Protein AF-0000000069708308 (afdb_homodimer)

Organism: NCBI:txid1187080

Secondary structure (DSSP, 8-state):
--BPPTTTTTPPPHHHHHHSPPEEEEEEEES---HHHHHHHHHHHHHTTEEEEEEETT---SS-HHHHHHHTTGGGTS-EEEES-HHHHHHHHHHTTEEEEEE--BTTPEEGGG----TT-EEEEEE-BTTTBS-HHHHHT-SEEEE----SS-S---HHHHHHHHHHHHHHHTT-PPPP-/--BPPTTTTTPPPHHHHHHSPPEEEEEEEES---HHHHHHHHHHHHHTTEEEEEEETT---SS-HHHHHHHTTGGGTS-EEEESSHHHHHHHHHHTTEEEEEE--BTTPEEGGG----TT-EEEEEE-BTTTBS-HHHHHT-SE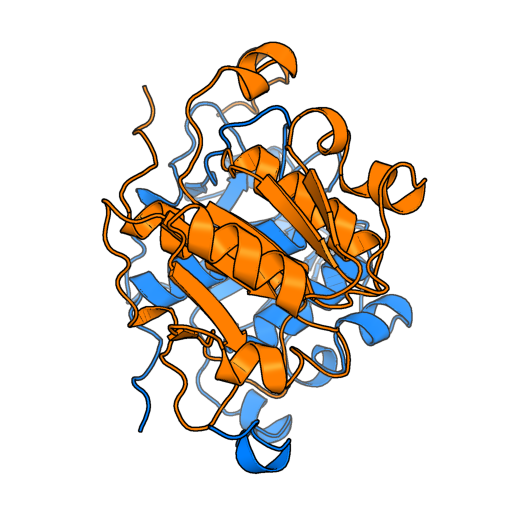EEE----SS-S---HHHHHHHHHHHHHHHTT-PPPP-

Structure (mmCIF, N/CA/C/O backbone):
data_AF-0000000069708308-model_v1
#
loop_
_entity.id
_entity.type
_entity.pdbx_description
1 polymer 'SpoU rRNA methylase family protein'
#
loop_
_atom_site.group_PDB
_atom_site.id
_atom_site.type_symbol
_atom_site.label_atom_id
_atom_site.label_alt_id
_atom_site.label_comp_id
_atom_site.label_asym_id
_atom_site.label_entity_id
_atom_site.label_seq_id
_atom_site.pdbx_PDB_ins_code
_atom_site.Cartn_x
_atom_site.Cartn_y
_atom_site.Cartn_z
_atom_site.occupancy
_atom_site.B_iso_or_equiv
_atom_site.auth_seq_id
_atom_site.auth_comp_id
_atom_site.auth_asym_id
_atom_site.auth_atom_id
_atom_site.pdbx_PDB_model_num
ATOM 1 N N . MET A 1 1 ? -22.844 14.891 -0.246 1 83.75 1 MET A N 1
ATOM 2 C CA . MET A 1 1 ? -21.859 13.812 -0.228 1 83.75 1 MET A CA 1
ATOM 3 C C . MET A 1 1 ? -22.156 12.82 0.888 1 83.75 1 MET A C 1
ATOM 5 O O . MET A 1 1 ? -22.344 13.211 2.043 1 83.75 1 MET A O 1
ATOM 9 N N . LYS A 1 2 ? -22.516 11.578 0.481 1 88.5 2 LYS A N 1
ATOM 10 C CA . LYS A 1 2 ? -22.906 10.562 1.453 1 88.5 2 LYS A CA 1
ATOM 11 C C . LYS A 1 2 ? -22.016 9.336 1.356 1 88.5 2 LYS A C 1
ATOM 13 O O . LYS A 1 2 ? -21.656 8.906 0.258 1 88.5 2 LYS A O 1
ATOM 18 N N . LYS A 1 3 ? -21.672 8.805 2.572 1 92.25 3 LYS A N 1
ATOM 19 C CA . LYS A 1 3 ? -20.953 7.539 2.586 1 92.25 3 LYS A CA 1
ATOM 20 C C . LYS A 1 3 ? -21.812 6.406 2.035 1 92.25 3 LYS A C 1
ATOM 22 O O . LYS A 1 3 ? -23.016 6.316 2.352 1 92.25 3 LYS A O 1
ATOM 27 N N . LEU A 1 4 ? -21.156 5.578 1.292 1 90.06 4 LEU A N 1
ATOM 28 C CA . LEU A 1 4 ? -21.906 4.465 0.721 1 90.06 4 LEU A CA 1
ATOM 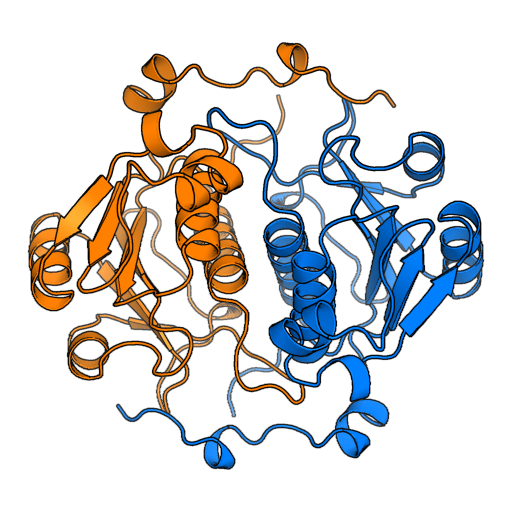29 C C . LEU A 1 4 ? -22.094 3.35 1.744 1 90.06 4 LEU A C 1
ATOM 31 O O . LEU A 1 4 ? -21.156 3.027 2.488 1 90.06 4 LEU A O 1
ATOM 35 N N . SER A 1 5 ? -23.344 2.875 1.785 1 86.12 5 SER A N 1
ATOM 36 C CA . SER A 1 5 ? -23.609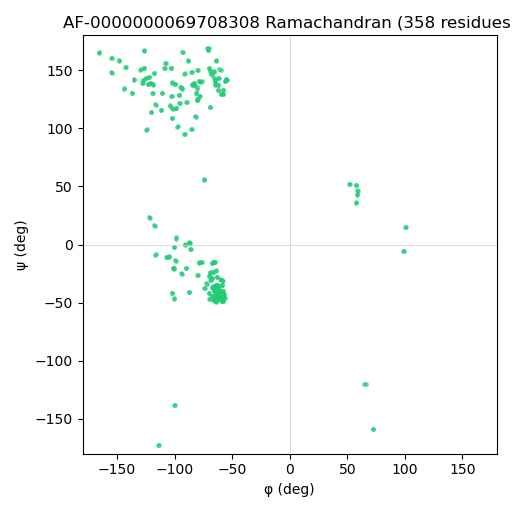 1.694 2.602 1 86.12 5 SER A CA 1
ATOM 37 C C . SER A 1 5 ? -22.984 0.445 1.986 1 86.12 5 SER A C 1
ATOM 39 O O . SER A 1 5 ? -22.562 0.462 0.829 1 86.12 5 SER A O 1
ATOM 41 N N . MET A 1 6 ? -22.969 -0.642 2.779 1 85.5 6 MET A N 1
ATOM 42 C CA . MET A 1 6 ? -22.438 -1.907 2.279 1 85.5 6 MET A CA 1
ATOM 43 C C . MET A 1 6 ? -23.203 -2.363 1.037 1 85.5 6 MET A C 1
ATOM 45 O O . MET A 1 6 ? -22.609 -2.891 0.098 1 85.5 6 MET A O 1
ATOM 49 N N . GLU A 1 7 ? -24.422 -2.066 1.084 1 85.88 7 GLU A N 1
ATOM 50 C CA . GLU A 1 7 ? -25.266 -2.434 -0.05 1 85.88 7 GLU A CA 1
ATOM 51 C C . GLU A 1 7 ? -24.984 -1.558 -1.265 1 85.88 7 GLU A C 1
ATOM 53 O O . GLU A 1 7 ? -24.938 -2.049 -2.395 1 85.88 7 GLU A O 1
ATOM 58 N N . GLU A 1 8 ? -24.656 -0.365 -1.048 1 89.62 8 GLU A N 1
ATOM 59 C CA . GLU A 1 8 ? -24.453 0.607 -2.117 1 89.62 8 GLU A CA 1
ATOM 60 C C . GLU A 1 8 ? -23.094 0.425 -2.775 1 89.62 8 GLU A C 1
ATOM 62 O O . GLU A 1 8 ? -22.859 0.922 -3.879 1 89.62 8 GLU A O 1
ATOM 67 N N . LEU A 1 9 ? -22.234 -0.311 -2.102 1 89.56 9 LEU A N 1
ATOM 68 C CA . LEU A 1 9 ? -20.906 -0.54 -2.652 1 89.56 9 LEU A CA 1
ATOM 69 C C . LEU A 1 9 ? -20.953 -1.576 -3.77 1 89.56 9 LEU A C 1
ATOM 71 O O . LEU A 1 9 ? -20 -1.688 -4.559 1 89.56 9 LEU A O 1
ATOM 75 N N . ASN A 1 10 ? -22 -2.375 -3.959 1 89.88 10 ASN A N 1
ATOM 76 C CA . ASN A 1 10 ? -22.203 -3.348 -5.031 1 89.88 10 ASN A CA 1
ATOM 77 C C . ASN A 1 10 ? -21.016 -4.301 -5.148 1 89.88 10 ASN A C 1
ATOM 79 O O . ASN A 1 10 ? -20.469 -4.496 -6.242 1 89.88 10 ASN A O 1
ATOM 83 N N . ARG A 1 11 ? -20.672 -4.891 -4 1 95 11 ARG A N 1
ATOM 84 C CA . ARG A 1 11 ? -19.562 -5.824 -3.984 1 95 11 ARG A CA 1
ATOM 85 C C . ARG A 1 11 ? -19.984 -7.199 -4.496 1 95 11 ARG A C 1
ATOM 87 O O . ARG A 1 11 ? -21.141 -7.582 -4.363 1 95 11 ARG A O 1
ATOM 94 N N . LEU A 1 12 ? -19.016 -7.824 -5.07 1 97.12 12 LEU A N 1
ATOM 95 C CA . LEU A 1 12 ? -19.266 -9.18 -5.547 1 97.12 12 LEU A CA 1
ATOM 96 C C . LEU A 1 12 ? -19.469 -10.141 -4.379 1 97.12 12 LEU A C 1
ATOM 98 O O . LEU A 1 12 ? -18.875 -9.969 -3.314 1 97.12 12 LEU A O 1
ATOM 102 N N . SER A 1 13 ? -20.328 -11.125 -4.621 1 97.69 13 SER A N 1
ATOM 103 C CA . SER A 1 13 ? -20.281 -12.289 -3.74 1 97.69 13 SER A CA 1
ATOM 104 C C . SER A 1 13 ? -19.031 -13.125 -3.982 1 97.69 13 SER A C 1
ATOM 106 O O . SER A 1 13 ? -18.328 -12.93 -4.98 1 97.69 13 SER A O 1
ATOM 108 N N . VAL A 1 14 ? -18.766 -14.047 -3.061 1 98.25 14 VAL A N 1
ATOM 109 C CA . VAL A 1 14 ? -17.641 -14.945 -3.217 1 98.25 14 VAL A CA 1
ATOM 110 C C . VAL A 1 14 ? -17.781 -15.742 -4.512 1 98.25 14 VAL A C 1
ATOM 112 O O . VAL A 1 14 ? -16.812 -15.898 -5.262 1 98.25 14 VAL A O 1
ATOM 115 N N . GLU A 1 15 ? -18.953 -16.188 -4.805 1 98.25 15 GLU A N 1
ATOM 116 C CA . GLU A 1 15 ? -19.219 -16.953 -6.012 1 98.25 15 GLU A CA 1
ATOM 117 C C . GLU A 1 15 ? -19 -16.125 -7.266 1 98.25 15 GLU A C 1
ATOM 119 O O . GLU A 1 15 ? -18.391 -16.578 -8.234 1 98.25 15 GLU A O 1
ATOM 124 N N . GLU A 1 16 ? -19.516 -14.93 -7.234 1 98.25 16 GLU A N 1
ATOM 125 C CA . GLU A 1 16 ? -19.312 -14.031 -8.359 1 98.25 16 GLU A CA 1
ATOM 126 C C . GLU A 1 16 ? -17.844 -13.719 -8.578 1 98.25 16 GLU A C 1
ATOM 128 O O . GLU A 1 16 ? -17.359 -13.664 -9.711 1 98.25 16 GLU A O 1
ATOM 133 N N . PHE A 1 17 ? -17.125 -13.547 -7.477 1 98.56 17 PHE A N 1
ATOM 134 C CA . PHE A 1 17 ? -15.688 -13.297 -7.551 1 98.56 17 PHE A CA 1
ATOM 135 C C . PHE A 1 17 ? -14.984 -14.414 -8.305 1 98.56 17 PHE A C 1
ATOM 137 O O . PHE A 1 17 ? -14.164 -14.156 -9.188 1 98.56 17 PHE A O 1
ATOM 144 N N . LYS A 1 18 ? -15.328 -15.602 -7.977 1 98.19 18 LYS A N 1
ATOM 145 C CA . LYS A 1 18 ? -14.664 -16.766 -8.539 1 98.19 18 LYS A CA 1
ATOM 146 C C . LYS A 1 18 ? -14.93 -16.891 -10.039 1 98.19 18 LYS A C 1
ATOM 148 O O . LYS A 1 18 ? -14.094 -17.406 -10.781 1 98.19 18 LYS A O 1
ATOM 153 N N . LYS A 1 19 ? -16.031 -16.297 -10.508 1 98 19 LYS A N 1
ATOM 154 C CA . LYS A 1 19 ? -16.422 -16.438 -11.906 1 98 19 LYS A CA 1
ATOM 155 C C . LYS A 1 19 ? -16 -15.219 -12.719 1 98 19 LYS A C 1
ATOM 157 O O . LYS A 1 19 ? -16.016 -15.25 -13.953 1 98 19 LYS A O 1
ATOM 162 N N . THR A 1 20 ? -15.641 -14.195 -12.008 1 97.62 20 THR A N 1
ATOM 163 C CA . THR A 1 20 ? -15.25 -12.945 -12.656 1 97.62 20 THR A CA 1
ATOM 164 C C . THR A 1 20 ? -13.844 -13.055 -13.234 1 97.62 20 THR A C 1
ATOM 166 O O . THR A 1 20 ? -12.961 -13.664 -12.625 1 97.62 20 THR A O 1
ATOM 169 N N . ASP A 1 21 ? -13.695 -12.453 -14.445 1 97.56 21 ASP A N 1
ATOM 170 C CA . ASP A 1 21 ? -12.352 -12.391 -15.016 1 97.56 21 ASP A CA 1
ATOM 171 C C . ASP A 1 21 ? -11.367 -11.734 -14.047 1 97.56 21 ASP A C 1
ATOM 173 O O . ASP A 1 21 ? -11.703 -10.734 -13.406 1 97.56 21 ASP A O 1
ATOM 177 N N . LYS A 1 22 ? -10.203 -12.266 -14.031 1 98.38 22 LYS A N 1
ATOM 178 C CA . LYS A 1 22 ? -9.227 -11.82 -13.039 1 98.38 22 LYS A CA 1
ATOM 179 C C . LYS A 1 22 ? -8.188 -10.898 -13.672 1 98.38 22 LYS A C 1
ATOM 181 O O . LYS A 1 22 ? -7.957 -10.945 -14.883 1 98.38 22 LYS A O 1
ATOM 186 N N . THR A 1 23 ? -7.684 -10.016 -12.773 1 98.06 23 THR A N 1
ATOM 187 C CA . THR A 1 23 ? -6.445 -9.336 -13.125 1 98.06 23 THR A CA 1
ATOM 188 C C . THR A 1 23 ? -5.316 -10.336 -13.359 1 98.06 23 THR A C 1
ATOM 190 O O . THR A 1 23 ? -5.125 -11.258 -12.555 1 98.06 23 THR A O 1
ATOM 193 N N . PRO A 1 24 ? -4.617 -10.211 -14.492 1 98.25 24 PRO A N 1
ATOM 194 C CA . PRO A 1 24 ? -3.598 -11.203 -14.828 1 98.25 24 PRO A CA 1
ATOM 195 C C . PRO A 1 24 ? -2.332 -11.055 -13.984 1 98.25 24 PRO A C 1
ATOM 197 O O . PRO A 1 24 ? -1.234 -10.914 -14.531 1 98.25 24 PRO A O 1
ATOM 200 N N . LEU A 1 25 ? -2.482 -11.086 -12.703 1 98.88 25 LEU A N 1
ATOM 201 C CA . LEU A 1 25 ? -1.411 -11.023 -11.719 1 98.88 25 LEU A CA 1
ATOM 202 C C . LEU A 1 25 ? -1.521 -12.18 -10.727 1 98.88 25 LEU A C 1
ATOM 204 O O . LEU A 1 25 ? -2.625 -12.57 -10.344 1 98.88 25 LEU A O 1
ATOM 208 N N . ALA A 1 26 ? -0.425 -12.711 -10.344 1 98.94 26 ALA A N 1
ATOM 209 C CA . ALA A 1 26 ? -0.285 -13.617 -9.203 1 98.94 26 ALA A CA 1
ATOM 210 C C . ALA A 1 26 ? 0.638 -13.023 -8.141 1 98.94 26 ALA A C 1
ATOM 212 O O . ALA A 1 26 ? 1.591 -12.305 -8.469 1 98.94 26 ALA A O 1
ATOM 213 N N . ILE A 1 27 ? 0.331 -13.344 -6.914 1 98.94 27 ILE A N 1
ATOM 214 C CA . ILE A 1 27 ? 1.161 -12.891 -5.805 1 98.94 27 ILE A CA 1
ATOM 215 C C . ILE A 1 27 ? 1.895 -14.078 -5.188 1 98.94 27 ILE A C 1
ATOM 217 O O . ILE A 1 27 ? 1.29 -15.125 -4.93 1 98.94 27 ILE A O 1
ATOM 221 N N . VAL A 1 28 ? 3.199 -13.922 -5.023 1 98.94 28 VAL A N 1
ATOM 222 C CA . VAL A 1 28 ? 4.008 -14.961 -4.395 1 98.94 28 VAL A CA 1
ATOM 223 C C . VAL A 1 28 ? 4.609 -14.43 -3.094 1 98.94 28 VAL A C 1
ATOM 225 O O . VAL A 1 28 ? 5.34 -13.438 -3.098 1 98.94 28 VAL A O 1
ATOM 228 N N . LEU A 1 29 ? 4.281 -15.086 -2.021 1 98.94 29 LEU A N 1
ATOM 229 C CA . LEU A 1 29 ? 4.848 -14.734 -0.722 1 98.94 29 LEU A CA 1
ATOM 230 C C . LEU A 1 29 ? 5.961 -15.711 -0.336 1 98.94 29 LEU A C 1
ATOM 232 O O . LEU A 1 29 ? 5.695 -16.859 -0.007 1 98.94 29 LEU A O 1
ATOM 236 N N . ASP A 1 30 ? 7.199 -15.18 -0.391 1 98.81 30 ASP A N 1
ATOM 237 C CA . ASP A 1 30 ? 8.406 -15.953 -0.121 1 98.81 30 ASP A CA 1
ATOM 238 C C . ASP A 1 30 ? 8.789 -15.883 1.355 1 98.81 30 ASP A C 1
ATOM 240 O O . ASP A 1 30 ? 9.531 -14.984 1.766 1 98.81 30 ASP A O 1
ATOM 244 N N . ASN A 1 31 ? 8.344 -16.891 2.129 1 98.69 31 ASN A N 1
ATOM 245 C CA . ASN A 1 31 ? 8.719 -17.031 3.531 1 98.69 31 ASN A CA 1
ATOM 246 C C . ASN A 1 31 ? 8.312 -15.812 4.348 1 98.69 31 ASN A C 1
ATOM 248 O O . ASN A 1 31 ? 9.102 -15.297 5.137 1 98.69 31 ASN A O 1
ATOM 252 N N . VAL A 1 32 ? 7.07 -15.375 4.137 1 98.56 32 VAL A N 1
ATOM 253 C CA . VAL A 1 32 ? 6.543 -14.242 4.895 1 98.56 32 VAL A CA 1
ATOM 254 C C . VAL A 1 32 ? 6.09 -14.711 6.273 1 98.56 32 VAL A C 1
ATOM 256 O O . VAL A 1 32 ? 5.246 -15.609 6.387 1 98.56 32 VAL A O 1
ATOM 259 N N . ARG A 1 33 ? 6.59 -14.125 7.324 1 97.31 33 ARG A N 1
ATOM 260 C CA . ARG A 1 33 ? 6.367 -14.578 8.688 1 97.31 33 ARG A CA 1
ATOM 261 C C . ARG A 1 33 ? 5.102 -13.961 9.273 1 97.31 33 ARG A C 1
ATOM 263 O O . ARG A 1 33 ? 4.371 -14.617 10.016 1 97.31 33 ARG A O 1
ATOM 270 N N . SER A 1 34 ? 4.855 -12.703 9.016 1 97.12 34 SER A N 1
ATOM 271 C CA . SER A 1 34 ? 3.746 -11.984 9.625 1 97.12 34 SER A CA 1
ATOM 272 C C . SER A 1 34 ? 2.406 -12.477 9.094 1 97.12 34 SER A C 1
ATOM 274 O O . SER A 1 34 ? 2.104 -12.312 7.906 1 97.12 34 SER A O 1
ATOM 276 N N . LEU A 1 35 ? 1.614 -12.984 9.977 1 98.12 35 LEU A N 1
ATOM 277 C CA . LEU A 1 35 ? 0.278 -13.445 9.609 1 98.12 35 LEU A CA 1
ATOM 278 C C . LEU A 1 35 ? -0.611 -12.273 9.219 1 98.12 35 LEU A C 1
ATOM 280 O O . LEU A 1 35 ? -1.489 -12.414 8.359 1 98.12 35 LEU A O 1
ATOM 284 N N . ASN A 1 36 ? -0.34 -11.109 9.781 1 97.19 36 ASN A N 1
ATOM 285 C CA . ASN A 1 36 ? -1.046 -9.891 9.398 1 97.19 36 ASN A CA 1
ATOM 286 C C . ASN A 1 36 ? -0.768 -9.523 7.945 1 97.19 36 ASN A C 1
ATOM 288 O O . ASN A 1 36 ? -1.681 -9.133 7.215 1 97.19 36 ASN A O 1
ATOM 292 N N . ASN A 1 37 ? 0.467 -9.688 7.562 1 98.31 37 ASN A N 1
ATOM 293 C CA . ASN A 1 37 ? 0.829 -9.414 6.176 1 98.31 37 ASN A CA 1
ATOM 294 C C . ASN A 1 37 ? 0.154 -10.391 5.215 1 98.31 37 ASN A C 1
ATOM 296 O O . ASN A 1 37 ? -0.295 -9.992 4.137 1 98.31 37 ASN A O 1
ATOM 300 N N . VAL A 1 38 ? 0.06 -11.586 5.629 1 98.81 38 VAL A N 1
ATOM 301 C CA . VAL A 1 38 ? -0.59 -12.594 4.801 1 98.81 38 VAL A CA 1
ATOM 302 C C . VAL A 1 38 ? -2.068 -12.25 4.629 1 98.81 38 VAL A C 1
ATOM 304 O O . VAL A 1 38 ? -2.588 -12.25 3.51 1 98.81 38 VAL A O 1
ATOM 307 N N . GLY A 1 39 ? -2.729 -11.953 5.742 1 98.75 39 GLY A N 1
ATOM 308 C CA . GLY A 1 39 ? -4.125 -11.562 5.656 1 98.75 39 GLY A CA 1
ATOM 309 C C . GLY A 1 39 ? -4.348 -10.336 4.789 1 98.75 39 GLY A C 1
ATOM 310 O O . GLY A 1 39 ? -5.285 -10.297 3.988 1 98.75 39 GLY A O 1
ATOM 311 N N . SER A 1 40 ? -3.479 -9.344 4.941 1 98.56 40 SER A N 1
ATOM 312 C CA . SER A 1 40 ? -3.564 -8.133 4.133 1 98.56 40 SER A CA 1
ATOM 313 C C . SER A 1 40 ? -3.352 -8.438 2.652 1 98.56 40 SER A C 1
ATOM 315 O O . SER A 1 40 ? -3.967 -7.809 1.789 1 98.56 40 SER A O 1
ATOM 317 N N . ALA A 1 41 ? -2.484 -9.391 2.367 1 98.81 41 ALA A N 1
ATOM 318 C CA . ALA A 1 41 ? -2.262 -9.812 0.985 1 98.81 41 ALA A CA 1
ATOM 319 C C . ALA A 1 41 ? -3.547 -10.352 0.364 1 98.81 41 ALA A C 1
ATOM 321 O O . ALA A 1 41 ? -3.885 -10.016 -0.772 1 98.81 41 ALA A O 1
ATOM 322 N N . PHE A 1 42 ? -4.246 -11.117 1.144 1 98.94 42 PHE A N 1
ATOM 323 C CA . PHE A 1 42 ? -5.52 -11.648 0.669 1 98.94 42 PHE A CA 1
ATOM 324 C C . PHE A 1 42 ? -6.512 -10.516 0.413 1 98.94 42 PHE A C 1
ATOM 326 O O . PHE A 1 42 ? -7.164 -10.484 -0.631 1 98.94 42 PHE A O 1
ATOM 333 N N . ARG A 1 43 ? -6.559 -9.641 1.359 1 98.81 43 ARG A N 1
ATOM 334 C CA . ARG A 1 43 ? -7.523 -8.547 1.269 1 98.81 43 ARG A CA 1
ATOM 335 C C . ARG A 1 43 ? -7.23 -7.656 0.064 1 98.81 43 ARG A C 1
ATOM 337 O O . ARG A 1 43 ? -8.141 -7.289 -0.68 1 98.81 43 ARG A O 1
ATOM 344 N N . THR A 1 44 ? -6.004 -7.312 -0.135 1 98.88 44 THR A N 1
ATOM 345 C CA . THR A 1 44 ? -5.602 -6.5 -1.278 1 98.88 44 THR A CA 1
ATOM 346 C C . THR A 1 44 ? -5.828 -7.258 -2.584 1 98.88 44 THR A C 1
ATOM 348 O O . THR A 1 44 ? -6.281 -6.676 -3.572 1 98.88 44 THR A O 1
ATOM 351 N N . SER A 1 45 ? -5.543 -8.523 -2.607 1 98.94 45 SER A N 1
ATOM 352 C CA . SER A 1 45 ? -5.746 -9.352 -3.795 1 98.94 45 SER A CA 1
ATOM 353 C C . SER A 1 45 ? -7.227 -9.445 -4.152 1 98.94 45 SER A C 1
ATOM 355 O O . SER A 1 45 ? -7.586 -9.422 -5.332 1 98.94 45 SER A O 1
ATOM 357 N N . ASP A 1 46 ? -8.055 -9.562 -3.143 1 98.88 46 ASP A N 1
ATOM 358 C CA . ASP A 1 46 ? -9.5 -9.539 -3.365 1 98.88 46 ASP A CA 1
ATOM 359 C C . ASP A 1 46 ? -9.93 -8.219 -4 1 98.88 46 ASP A C 1
ATOM 361 O O . ASP A 1 46 ? -10.625 -8.211 -5.016 1 98.88 46 ASP A O 1
ATOM 365 N N . ALA A 1 47 ? -9.414 -7.164 -3.479 1 98.62 47 ALA A N 1
ATOM 366 C CA . ALA A 1 47 ? -9.828 -5.828 -3.902 1 98.62 47 ALA A CA 1
ATOM 367 C C . ALA A 1 47 ? -9.547 -5.613 -5.387 1 98.62 47 ALA A C 1
ATOM 369 O O . ALA A 1 47 ? -10.281 -4.895 -6.066 1 98.62 47 ALA A O 1
ATOM 370 N N . PHE A 1 48 ? -8.508 -6.273 -5.902 1 98.69 48 PHE A N 1
ATOM 371 C CA . PHE A 1 48 ? -8.086 -5.969 -7.266 1 98.69 48 PHE A CA 1
ATOM 372 C C . PHE A 1 48 ? -8.234 -7.191 -8.164 1 98.69 48 PHE A C 1
ATOM 374 O O . PHE A 1 48 ? -7.582 -7.281 -9.211 1 98.69 48 PHE A O 1
ATOM 381 N N . LEU A 1 49 ? -8.977 -8.18 -7.719 1 98.5 49 LEU A N 1
ATOM 382 C CA . LEU A 1 49 ? -9.32 -9.359 -8.508 1 98.5 49 LEU A CA 1
ATOM 383 C C . LEU A 1 49 ? -8.062 -10.094 -8.969 1 98.5 49 LEU A C 1
ATOM 385 O O . LEU A 1 49 ? -7.98 -10.523 -10.125 1 98.5 49 LEU A O 1
ATOM 389 N N . ILE A 1 50 ? -7.129 -10.211 -8.055 1 98.81 50 ILE A N 1
ATOM 390 C CA . ILE A 1 50 ? -5.887 -10.914 -8.359 1 98.81 50 ILE A CA 1
ATOM 391 C C . ILE A 1 50 ? -6.184 -12.391 -8.625 1 98.81 50 ILE A C 1
ATOM 393 O O . ILE A 1 50 ? -7.035 -12.984 -7.961 1 98.81 50 ILE A O 1
ATOM 397 N N . GLU A 1 51 ? -5.469 -12.945 -9.562 1 98.75 51 GLU A N 1
ATOM 398 C CA . GLU A 1 51 ? -5.766 -14.289 -10.047 1 98.75 51 GLU A CA 1
ATOM 399 C C . GLU A 1 51 ? -5.531 -15.336 -8.969 1 98.75 51 GLU A C 1
ATOM 401 O O . GLU A 1 51 ? -6.371 -16.219 -8.758 1 98.75 51 GLU A O 1
ATOM 406 N N . LYS A 1 52 ? -4.383 -15.242 -8.281 1 98.81 52 LYS A N 1
ATOM 407 C CA . LYS A 1 52 ? -4.121 -16.188 -7.199 1 98.81 52 LYS A CA 1
ATOM 408 C C . LYS A 1 52 ? -2.961 -15.727 -6.328 1 98.81 52 LYS A C 1
ATOM 410 O O . LYS A 1 52 ? -2.191 -14.852 -6.723 1 98.81 52 LYS A O 1
ATOM 415 N N . ILE A 1 53 ? -2.865 -16.359 -5.18 1 98.94 53 ILE A N 1
ATOM 416 C CA . ILE A 1 53 ? -1.75 -16.172 -4.258 1 98.94 53 ILE A CA 1
ATOM 417 C C . ILE A 1 53 ? -1.029 -17.5 -4.051 1 98.94 53 ILE A C 1
ATOM 419 O O . ILE A 1 53 ? -1.668 -18.531 -3.832 1 98.94 53 ILE A O 1
ATOM 423 N N . CYS A 1 54 ? 0.279 -17.453 -4.195 1 98.94 54 CYS A N 1
ATOM 424 C CA . CYS A 1 54 ? 1.12 -18.578 -3.812 1 98.94 54 CYS A CA 1
ATOM 425 C C . CYS A 1 54 ? 1.788 -18.328 -2.465 1 98.94 54 CYS A C 1
ATOM 427 O O . CYS A 1 54 ? 2.572 -17.391 -2.322 1 98.94 54 CYS A O 1
ATOM 429 N N . LEU A 1 55 ? 1.442 -19.172 -1.52 1 98.94 55 LEU A N 1
ATOM 430 C CA . LEU A 1 55 ? 2.055 -19.141 -0.196 1 98.94 55 LEU A CA 1
ATOM 431 C C . LEU A 1 55 ? 3.199 -20.156 -0.11 1 98.94 55 LEU A C 1
ATOM 433 O O . LEU A 1 55 ? 2.988 -21.359 -0.258 1 98.94 55 LEU A O 1
ATOM 437 N N . CYS A 1 56 ? 4.453 -19.641 0.224 1 98.88 56 CYS A N 1
ATOM 438 C CA . CYS A 1 56 ? 5.602 -20.516 0.046 1 98.88 56 CYS A CA 1
ATOM 439 C C . CYS A 1 56 ? 6.395 -20.656 1.341 1 98.88 56 CYS A C 1
ATOM 441 O O . CYS A 1 56 ? 6.574 -19.672 2.064 1 98.88 56 CYS A O 1
ATOM 443 N N . GLY A 1 57 ? 6.926 -21.812 1.604 1 98.56 57 GLY A N 1
ATOM 444 C CA . GLY A 1 57 ? 7.82 -22.047 2.727 1 98.56 57 GLY A CA 1
ATOM 445 C C . GLY A 1 57 ? 7.148 -21.859 4.074 1 98.56 57 GLY A C 1
ATOM 446 O O . GLY A 1 57 ? 6.105 -22.469 4.34 1 98.56 57 GLY A O 1
ATOM 447 N N . ILE A 1 58 ? 7.652 -20.938 4.867 1 98.5 58 ILE A N 1
ATOM 448 C CA . ILE A 1 58 ? 7.168 -20.797 6.234 1 98.5 58 ILE A CA 1
ATOM 449 C C . ILE A 1 58 ? 5.965 -19.859 6.258 1 98.5 58 ILE A C 1
ATOM 451 O O . ILE A 1 58 ? 5.438 -19.547 7.324 1 98.5 58 ILE A O 1
ATOM 455 N N . THR A 1 59 ? 5.555 -19.375 5.113 1 98.75 59 THR A N 1
ATOM 456 C CA . THR A 1 59 ? 4.41 -18.469 5.074 1 98.75 59 THR A CA 1
ATOM 457 C C . THR A 1 59 ? 3.174 -19.125 5.676 1 98.75 59 THR A C 1
ATOM 459 O O . THR A 1 59 ? 2.828 -20.25 5.316 1 98.75 59 THR A O 1
ATOM 462 N N . GLY A 1 60 ? 2.535 -18.406 6.594 1 98.44 60 GLY A N 1
ATOM 463 C CA . GLY A 1 60 ? 1.308 -18.938 7.168 1 98.44 60 GLY A CA 1
ATOM 464 C C . GLY A 1 60 ? 0.217 -19.156 6.141 1 98.44 60 GLY A C 1
ATOM 465 O O . GLY A 1 60 ? 0.131 -18.438 5.148 1 98.44 60 GLY A O 1
ATOM 466 N N . THR A 1 61 ? -0.648 -20.172 6.445 1 98.62 61 THR A N 1
ATOM 467 C CA . THR A 1 61 ? -1.717 -20.5 5.508 1 98.62 61 THR A CA 1
ATOM 468 C C . THR A 1 61 ? -3.072 -20.484 6.207 1 98.62 61 THR A C 1
ATOM 470 O O . THR A 1 61 ? -3.158 -20.719 7.414 1 98.62 61 THR A O 1
ATOM 473 N N . PRO A 1 62 ? -4.098 -20.188 5.383 1 98.19 62 PRO A N 1
ATOM 474 C CA . PRO A 1 62 ? -5.445 -20.422 5.91 1 98.19 62 PRO A CA 1
ATOM 475 C C . PRO A 1 62 ? -5.766 -21.906 6.09 1 98.19 62 PRO A C 1
ATOM 477 O O . PRO A 1 62 ? -5.223 -22.75 5.371 1 98.19 62 PRO A O 1
ATOM 480 N N . PRO A 1 63 ? -6.629 -22.156 7.129 1 97.69 63 PRO A N 1
ATOM 481 C CA . PRO A 1 63 ? -7.262 -21.266 8.102 1 97.69 63 PRO A CA 1
ATOM 482 C C . PRO A 1 63 ? -6.336 -20.922 9.266 1 97.69 63 PRO A C 1
ATOM 484 O O . PRO A 1 63 ? -5.586 -21.781 9.75 1 97.69 63 PRO A O 1
ATOM 487 N N . HIS A 1 64 ? -6.246 -19.797 9.516 1 97.81 64 HIS A N 1
ATOM 488 C CA . HIS A 1 64 ? -5.535 -19.25 10.672 1 97.81 64 HIS A CA 1
ATOM 489 C C . HIS A 1 64 ? -6.25 -18.016 11.227 1 97.81 64 HIS A C 1
ATOM 491 O O . HIS A 1 64 ? -6.621 -17.125 10.477 1 97.81 64 HIS A O 1
ATOM 497 N N . ARG A 1 65 ? -6.406 -17.953 12.469 1 97.44 65 ARG A N 1
ATOM 498 C CA . ARG A 1 65 ? -7.207 -16.922 13.125 1 97.44 65 ARG A CA 1
ATOM 499 C C . ARG A 1 65 ? -6.695 -15.523 12.781 1 97.44 65 ARG A C 1
ATOM 501 O O . ARG A 1 65 ? -7.477 -14.641 12.422 1 97.44 65 ARG A O 1
ATOM 508 N N . GLU A 1 66 ? -5.41 -15.328 12.898 1 97.12 66 GLU A N 1
ATOM 509 C CA . GLU A 1 66 ? -4.832 -14.008 12.648 1 97.12 66 GLU A CA 1
ATOM 510 C C . GLU A 1 66 ? -4.949 -13.625 11.18 1 97.12 66 GLU A C 1
ATOM 512 O O . GLU A 1 66 ? -5.152 -12.453 10.859 1 97.12 66 GLU A O 1
ATOM 517 N N . ILE A 1 67 ? -4.801 -14.594 10.266 1 98.44 67 ILE A N 1
ATOM 518 C CA . ILE A 1 67 ? -4.988 -14.336 8.836 1 98.44 67 ILE A CA 1
ATOM 519 C C . ILE A 1 67 ? -6.441 -13.961 8.57 1 98.44 67 ILE A C 1
ATOM 521 O O . ILE A 1 67 ? -6.715 -12.992 7.852 1 98.44 67 ILE A O 1
ATOM 525 N N . GLN A 1 68 ? -7.348 -14.633 9.172 1 97.69 68 GLN A N 1
ATOM 526 C CA . GLN A 1 68 ? -8.773 -14.383 8.992 1 97.69 68 GLN A CA 1
ATOM 527 C C . GLN A 1 68 ? -9.148 -12.984 9.469 1 97.69 68 GLN A C 1
ATOM 529 O O . GLN A 1 68 ? -9.93 -12.289 8.812 1 97.69 68 GLN A O 1
ATOM 534 N N . LYS A 1 69 ? -8.594 -12.609 10.57 1 95.94 69 LYS A N 1
ATOM 535 C CA . LYS A 1 69 ? -8.883 -11.305 11.156 1 95.94 69 LYS A CA 1
ATOM 536 C C . LYS A 1 69 ? -8.516 -10.18 10.195 1 95.94 69 LYS A C 1
ATOM 538 O O . LYS A 1 69 ? -9.258 -9.203 10.062 1 95.94 69 LYS A O 1
ATOM 543 N N . THR A 1 70 ? -7.461 -10.305 9.531 1 96.75 70 THR A N 1
ATOM 544 C CA . THR A 1 70 ? -6.965 -9.211 8.703 1 96.75 70 THR A CA 1
ATOM 545 C C . THR A 1 70 ? -7.457 -9.359 7.266 1 96.75 70 THR A C 1
ATOM 547 O O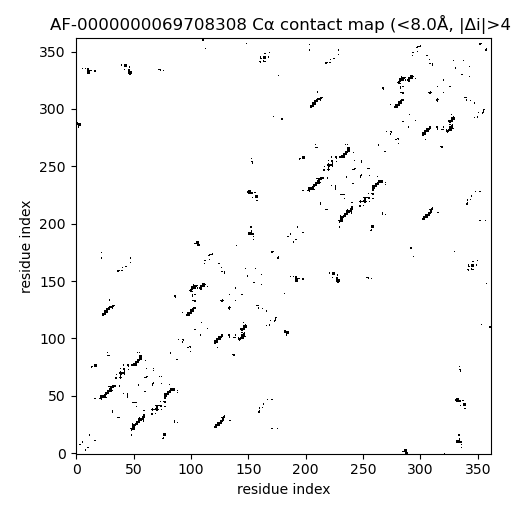 . THR A 1 70 ? -7.605 -8.367 6.551 1 96.75 70 THR A O 1
ATOM 550 N N . ALA A 1 71 ? -7.777 -10.547 6.836 1 98.38 71 ALA A N 1
ATOM 551 C CA . ALA A 1 71 ? -8.234 -10.797 5.473 1 98.38 71 ALA A CA 1
ATOM 552 C C . ALA A 1 71 ? -9.711 -10.453 5.316 1 98.38 71 ALA A C 1
ATOM 554 O O . ALA A 1 71 ? -10.188 -10.227 4.199 1 98.38 71 ALA A O 1
ATOM 555 N N . LEU A 1 72 ? -10.438 -10.523 6.445 1 97.25 72 LEU A N 1
ATOM 556 C CA . LEU A 1 72 ? -11.859 -10.195 6.5 1 97.25 72 LEU A CA 1
ATOM 557 C C . LEU A 1 72 ? -12.656 -11.055 5.527 1 97.25 72 LEU A C 1
ATOM 559 O O . LEU A 1 72 ? -13.508 -10.547 4.789 1 97.25 72 LEU A O 1
ATOM 563 N N . GLY A 1 73 ? -12.266 -12.312 5.355 1 97.69 73 GLY A N 1
ATOM 564 C CA . GLY A 1 73 ? -13.023 -13.242 4.539 1 97.69 73 GLY A CA 1
ATOM 565 C C . GLY A 1 73 ? -12.453 -13.406 3.141 1 97.69 73 GLY A C 1
ATOM 566 O O . GLY A 1 73 ? -12.898 -14.266 2.381 1 97.69 73 GLY A O 1
ATOM 567 N N . ALA A 1 74 ? -11.469 -12.656 2.805 1 98.69 74 ALA A N 1
ATOM 568 C CA . ALA A 1 74 ? -10.906 -12.688 1.457 1 98.69 74 ALA A CA 1
ATOM 569 C C . ALA A 1 74 ? -10.25 -14.039 1.168 1 98.69 74 ALA A C 1
ATOM 571 O O . ALA A 1 74 ? -9.977 -14.367 0.012 1 98.69 74 ALA A O 1
ATOM 572 N N . THR A 1 75 ? -10.008 -14.82 2.191 1 98.62 75 THR A N 1
ATOM 573 C CA . THR A 1 75 ? -9.461 -16.156 1.991 1 98.62 75 THR A CA 1
ATOM 574 C C . THR A 1 75 ? -10.477 -17.062 1.298 1 98.62 75 THR A C 1
ATOM 576 O O . THR A 1 75 ? -10.109 -18.094 0.735 1 98.62 75 THR A O 1
ATOM 579 N N . GLU A 1 76 ? -11.719 -16.656 1.283 1 98.31 76 GLU A N 1
ATOM 580 C CA . GLU A 1 76 ? -12.773 -17.453 0.659 1 98.31 76 GLU A CA 1
ATOM 581 C C . GLU A 1 76 ? -12.938 -17.094 -0.814 1 98.31 76 GLU A C 1
ATOM 583 O O . GLU A 1 76 ? -13.492 -17.875 -1.59 1 98.31 76 GLU A O 1
ATOM 588 N N . SER A 1 77 ? -12.477 -15.953 -1.178 1 98.62 77 SER A N 1
ATOM 589 C CA . SER A 1 77 ? -12.68 -15.492 -2.549 1 98.62 77 SER A CA 1
ATOM 590 C C . SER A 1 77 ? -11.43 -15.695 -3.391 1 98.62 77 SER A C 1
ATOM 592 O O . SER A 1 77 ? -11.484 -16.312 -4.461 1 98.62 77 SER A O 1
ATOM 594 N N . VAL A 1 78 ? -10.289 -15.336 -2.898 1 98.81 78 VAL A N 1
ATOM 595 C CA . VAL A 1 78 ? -9.047 -15.344 -3.666 1 98.81 78 VAL A CA 1
ATOM 596 C C . VAL A 1 78 ? -8.508 -16.766 -3.746 1 98.81 78 VAL A C 1
ATOM 598 O O . VAL A 1 78 ? -8.375 -17.453 -2.725 1 98.81 78 VAL A O 1
ATOM 601 N N . GLU A 1 79 ? -8.234 -17.203 -4.934 1 98.81 79 GLU A N 1
ATOM 602 C CA . GLU A 1 79 ? -7.566 -18.5 -5.105 1 98.81 79 GLU A CA 1
ATOM 603 C C . GLU A 1 79 ? -6.16 -18.469 -4.52 1 98.81 79 GLU A C 1
ATOM 605 O O . GLU A 1 79 ? -5.43 -17.484 -4.676 1 98.81 79 GLU A O 1
ATOM 610 N N . TRP A 1 80 ? -5.844 -19.594 -3.82 1 98.88 80 TRP A N 1
ATOM 611 C CA . TRP A 1 80 ? -4.48 -19.672 -3.311 1 98.88 80 TRP A CA 1
ATOM 612 C C . TRP A 1 80 ? -3.99 -21.109 -3.27 1 98.88 80 TRP A C 1
ATOM 614 O O . TRP A 1 80 ? -4.793 -22.047 -3.303 1 98.88 80 TRP A O 1
ATOM 624 N N . GLU A 1 81 ? -2.689 -21.203 -3.266 1 98.69 81 GLU A N 1
ATOM 625 C CA . GLU A 1 81 ? -2.027 -22.5 -3.145 1 98.69 81 GLU A CA 1
ATOM 626 C C . GLU A 1 81 ? -0.771 -22.406 -2.285 1 98.69 81 GLU A C 1
ATOM 628 O O . GLU A 1 81 ? -0.16 -21.328 -2.193 1 98.69 81 GLU A O 1
ATOM 633 N N . TYR A 1 82 ? -0.482 -23.531 -1.691 1 98.88 82 TYR A N 1
ATOM 634 C CA . TYR A 1 82 ? 0.744 -23.625 -0.905 1 98.88 82 TYR A CA 1
ATOM 635 C C . TYR A 1 82 ? 1.827 -24.375 -1.674 1 98.88 82 TYR A C 1
ATOM 637 O O . TYR A 1 82 ? 1.541 -25.344 -2.377 1 98.88 82 TYR A O 1
ATOM 645 N N . HIS A 1 83 ? 3.061 -23.844 -1.552 1 98.81 83 HIS A N 1
ATOM 646 C CA . HIS A 1 83 ? 4.25 -24.5 -2.09 1 98.81 83 HIS A CA 1
ATOM 647 C C . HIS A 1 83 ? 5.332 -24.641 -1.024 1 98.81 83 HIS A C 1
ATOM 649 O O . HIS A 1 83 ? 5.598 -23.703 -0.278 1 98.81 83 HIS A O 1
ATOM 655 N N . ASP A 1 84 ? 5.98 -25.797 -1.019 1 98.5 84 ASP A N 1
ATOM 656 C CA . ASP A 1 84 ? 7.059 -26.016 -0.058 1 98.5 84 ASP A CA 1
ATOM 657 C C . ASP A 1 84 ? 8.195 -25.016 -0.284 1 98.5 84 ASP A C 1
ATOM 659 O O . ASP A 1 84 ? 8.844 -24.578 0.67 1 98.5 84 ASP A O 1
ATOM 663 N N . THR A 1 85 ? 8.438 -24.75 -1.555 1 98.38 85 THR A N 1
ATOM 664 C CA . THR A 1 85 ? 9.508 -23.812 -1.893 1 98.38 85 THR A CA 1
ATOM 665 C C . THR A 1 85 ? 9.016 -22.75 -2.861 1 98.38 85 THR A C 1
ATOM 667 O O . THR A 1 85 ? 8.125 -23 -3.674 1 98.38 85 THR A O 1
ATOM 670 N N . THR A 1 86 ? 9.648 -21.609 -2.736 1 98.69 86 THR A N 1
ATOM 671 C CA . THR A 1 86 ? 9.312 -20.547 -3.668 1 98.69 86 THR A CA 1
ATOM 672 C C . THR A 1 86 ? 9.727 -20.906 -5.09 1 98.69 86 THR A C 1
ATOM 674 O O . THR A 1 86 ? 9.031 -20.578 -6.051 1 98.69 86 THR A O 1
ATOM 677 N N . ALA A 1 87 ? 10.828 -21.594 -5.238 1 98.25 87 ALA A N 1
ATOM 678 C CA . ALA A 1 87 ? 11.289 -22.047 -6.547 1 98.25 87 ALA A CA 1
ATOM 679 C C . ALA A 1 87 ? 10.227 -22.906 -7.238 1 98.25 87 ALA A C 1
ATOM 681 O O . ALA A 1 87 ? 9.992 -22.766 -8.438 1 98.25 87 ALA A O 1
ATOM 682 N N . GLY A 1 88 ? 9.641 -23.766 -6.477 1 98.31 88 GLY A N 1
ATOM 683 C CA . GLY A 1 88 ? 8.57 -24.594 -7.02 1 98.31 88 GLY A CA 1
ATOM 684 C C . GLY A 1 88 ? 7.387 -23.781 -7.516 1 98.31 88 GLY A C 1
ATOM 685 O O . GLY A 1 88 ? 6.824 -24.078 -8.57 1 98.31 88 GLY A O 1
ATOM 686 N N . ALA A 1 89 ? 6.977 -22.781 -6.793 1 98.75 89 ALA A N 1
ATOM 687 C CA . ALA A 1 89 ? 5.883 -21.906 -7.188 1 98.75 89 ALA A CA 1
ATOM 688 C C . ALA A 1 89 ? 6.219 -21.156 -8.477 1 98.75 89 ALA A C 1
ATOM 690 O O . ALA A 1 89 ? 5.391 -21.078 -9.391 1 98.75 89 ALA A O 1
ATOM 691 N N . ILE A 1 90 ? 7.391 -20.672 -8.539 1 98.62 90 ILE A N 1
ATOM 692 C CA . ILE A 1 90 ? 7.848 -19.891 -9.695 1 98.62 90 ILE A CA 1
ATOM 693 C C . ILE A 1 90 ? 7.852 -20.781 -10.938 1 98.62 90 ILE A C 1
ATOM 695 O O . ILE A 1 90 ? 7.41 -20.359 -12.008 1 98.62 90 ILE A O 1
ATOM 699 N N . ASP A 1 91 ? 8.32 -21.969 -10.766 1 98.38 91 ASP A N 1
ATOM 700 C CA . ASP A 1 91 ? 8.344 -22.906 -11.883 1 98.38 91 ASP A CA 1
ATOM 701 C C . ASP A 1 91 ? 6.934 -23.156 -12.414 1 98.38 91 ASP A C 1
ATOM 703 O O . ASP A 1 91 ? 6.715 -23.172 -13.625 1 98.38 91 ASP A O 1
ATOM 707 N N . GLN A 1 92 ? 6.059 -23.391 -11.562 1 98.69 92 GLN A N 1
ATOM 708 C CA . GLN A 1 92 ? 4.668 -23.594 -11.953 1 98.69 92 GLN A CA 1
ATOM 709 C C . GLN A 1 92 ? 4.109 -22.375 -12.664 1 98.69 92 GLN A C 1
ATOM 711 O O . GLN A 1 92 ? 3.469 -22.484 -13.711 1 98.69 92 GLN A O 1
ATOM 716 N N . LEU A 1 93 ? 4.336 -21.219 -12.117 1 98.81 93 LEU A N 1
ATOM 717 C CA . LEU A 1 93 ? 3.816 -19.969 -12.68 1 98.81 93 LEU A CA 1
ATOM 718 C C . LEU A 1 93 ? 4.418 -19.703 -14.055 1 98.81 93 LEU A C 1
ATOM 720 O O . LEU A 1 93 ? 3.723 -19.234 -14.961 1 98.81 93 LEU A O 1
ATOM 724 N N . ARG A 1 94 ? 5.652 -20.031 -14.188 1 98.5 94 ARG A N 1
ATOM 725 C CA . ARG A 1 94 ? 6.285 -19.906 -15.492 1 98.5 94 ARG A CA 1
ATOM 726 C C . ARG A 1 94 ? 5.586 -20.781 -16.531 1 98.5 94 ARG A C 1
ATOM 728 O O . ARG A 1 94 ? 5.336 -20.344 -17.656 1 98.5 94 ARG A O 1
ATOM 735 N N . ARG A 1 95 ? 5.324 -21.938 -16.094 1 98.44 95 ARG A N 1
ATOM 736 C CA . ARG A 1 95 ? 4.633 -22.859 -16.984 1 98.44 95 ARG A CA 1
ATOM 737 C C . ARG A 1 95 ? 3.244 -22.344 -17.344 1 98.44 95 ARG A C 1
ATOM 739 O O . ARG A 1 95 ? 2.732 -22.625 -18.438 1 98.44 95 ARG A O 1
ATOM 746 N N . GLU A 1 96 ? 2.686 -21.594 -16.484 1 98.44 96 GLU A N 1
ATOM 747 C CA . GLU A 1 96 ? 1.354 -21.031 -16.688 1 98.44 96 GLU A CA 1
ATOM 748 C C . GLU A 1 96 ? 1.422 -19.734 -17.469 1 98.44 96 GLU A C 1
ATOM 750 O O . GLU A 1 96 ? 0.396 -19.094 -17.703 1 98.44 96 GLU A O 1
ATOM 755 N N . GLY A 1 97 ? 2.641 -19.219 -17.812 1 98.44 97 GLY A N 1
ATOM 756 C CA . GLY A 1 97 ? 2.799 -18.094 -18.703 1 98.44 97 GLY A CA 1
ATOM 757 C C . GLY A 1 97 ? 3.043 -16.781 -17.984 1 98.44 97 GLY A C 1
ATOM 758 O O . GLY A 1 97 ? 3.002 -15.703 -18.594 1 98.44 97 GLY A O 1
ATOM 759 N N . PHE A 1 98 ? 3.377 -16.859 -16.719 1 98.88 98 PHE A N 1
ATOM 760 C CA . PHE A 1 98 ? 3.604 -15.633 -15.953 1 98.88 98 PHE A CA 1
ATOM 761 C C . PHE A 1 98 ? 5.035 -15.141 -16.141 1 98.88 98 PHE A C 1
ATOM 763 O O . PHE A 1 98 ? 5.973 -15.938 -16.141 1 98.88 98 PHE A O 1
ATOM 770 N N . VAL A 1 99 ? 5.191 -13.836 -16.312 1 98.88 99 VAL A N 1
ATOM 771 C CA . VAL A 1 99 ? 6.477 -13.156 -16.172 1 98.88 99 VAL A CA 1
ATOM 772 C C . VAL A 1 99 ? 6.777 -12.914 -14.695 1 98.88 99 VAL A C 1
ATOM 774 O O . VAL A 1 99 ? 5.973 -12.312 -13.977 1 98.88 99 VAL A O 1
ATOM 777 N N . ILE A 1 100 ? 7.926 -13.375 -14.242 1 98.88 100 ILE A N 1
ATOM 778 C CA . ILE A 1 100 ? 8.234 -13.336 -12.82 1 98.88 100 ILE A CA 1
ATOM 779 C C . ILE A 1 100 ? 8.922 -12.016 -12.477 1 98.88 100 ILE A C 1
ATOM 781 O O . ILE A 1 100 ? 9.977 -11.695 -13.031 1 98.88 100 ILE A O 1
ATOM 785 N N . CYS A 1 101 ? 8.336 -11.266 -11.547 1 98.88 101 CYS A N 1
ATOM 786 C CA . CYS A 1 101 ? 8.883 -10 -11.055 1 98.88 101 CYS A CA 1
ATOM 787 C C . CYS A 1 101 ? 9.133 -10.07 -9.547 1 98.88 101 CYS A C 1
ATOM 789 O O . CYS A 1 101 ? 8.188 -10.125 -8.758 1 98.88 101 CYS A O 1
ATOM 791 N N . SER A 1 102 ? 10.383 -10.008 -9.164 1 98.75 102 SER A N 1
ATOM 792 C CA . SER A 1 102 ? 10.734 -9.969 -7.75 1 98.75 102 SER A CA 1
ATOM 793 C C . SER A 1 102 ? 10.891 -8.531 -7.258 1 98.75 102 SER A C 1
ATOM 795 O O . SER A 1 102 ? 11.523 -7.711 -7.922 1 98.75 102 SER A O 1
ATOM 797 N N . PHE A 1 103 ? 10.32 -8.25 -6.109 1 98.56 103 PHE A N 1
ATOM 798 C CA . PHE A 1 103 ? 10.453 -6.926 -5.504 1 98.56 103 PHE A CA 1
ATOM 799 C C . PHE A 1 103 ? 11.562 -6.926 -4.453 1 98.56 103 PHE A C 1
ATOM 801 O O . PHE A 1 103 ? 11.359 -7.391 -3.33 1 98.56 103 PHE A O 1
ATOM 808 N N . GLU A 1 104 ? 12.672 -6.426 -4.809 1 97.12 104 GLU A N 1
ATOM 809 C CA . GLU A 1 104 ? 13.867 -6.406 -3.969 1 97.12 104 GLU A CA 1
ATOM 810 C C . GLU A 1 104 ? 14.797 -5.262 -4.359 1 97.12 104 GLU A C 1
ATOM 812 O O . GLU A 1 104 ? 14.789 -4.805 -5.504 1 97.12 104 GLU A O 1
ATOM 817 N N . GLN A 1 105 ? 15.469 -4.754 -3.34 1 95.25 105 GLN A N 1
ATOM 818 C CA . GLN A 1 105 ? 16.5 -3.748 -3.596 1 95.25 105 GLN A CA 1
ATOM 819 C C . GLN A 1 105 ? 17.828 -4.398 -3.953 1 95.25 105 GLN A C 1
ATOM 821 O O . GLN A 1 105 ? 18.578 -4.824 -3.068 1 95.25 105 GLN A O 1
ATOM 826 N N . VAL A 1 106 ? 18.141 -4.469 -5.277 1 94.12 106 VAL A N 1
ATOM 827 C CA . VAL A 1 106 ? 19.391 -5.039 -5.77 1 94.12 106 VAL A CA 1
ATOM 828 C C . VAL A 1 106 ? 20.094 -4.035 -6.688 1 94.12 106 VAL A C 1
ATOM 830 O O . VAL A 1 106 ? 19.5 -3.029 -7.082 1 94.12 106 VAL A O 1
ATOM 833 N N . ASP A 1 107 ? 21.375 -4.27 -7.023 1 92 107 ASP A N 1
ATOM 834 C CA . ASP A 1 107 ? 22.203 -3.318 -7.754 1 92 107 ASP A CA 1
ATOM 835 C C . ASP A 1 107 ? 21.656 -3.072 -9.156 1 92 107 ASP A C 1
ATOM 837 O O . ASP A 1 107 ? 21.875 -1.999 -9.727 1 92 107 ASP A O 1
ATOM 841 N N . GLN A 1 108 ? 20.891 -3.959 -9.711 1 91.69 108 GLN A N 1
ATOM 842 C CA . GLN A 1 108 ? 20.406 -3.812 -11.078 1 91.69 108 GLN A CA 1
ATOM 843 C C . GLN A 1 108 ? 18.891 -3.814 -11.133 1 91.69 108 GLN A C 1
ATOM 845 O O . GLN A 1 108 ? 18.297 -4.121 -12.172 1 91.69 108 GLN A O 1
ATOM 850 N N . SER A 1 109 ? 18.328 -3.486 -10.062 1 95.75 109 SER A N 1
ATOM 851 C CA . SER A 1 109 ? 16.875 -3.459 -10.062 1 95.75 109 SER A CA 1
ATOM 852 C C . SER A 1 109 ? 16.344 -2.307 -10.914 1 95.75 109 SER A C 1
ATOM 854 O O . SER A 1 109 ? 17.047 -1.316 -11.133 1 95.75 109 SER A O 1
ATOM 856 N N . VAL A 1 110 ? 15.125 -2.484 -11.469 1 97.25 110 VAL A N 1
ATOM 857 C CA . VAL A 1 110 ? 14.398 -1.434 -12.18 1 97.25 110 VAL A CA 1
ATOM 858 C C . VAL A 1 110 ? 13.414 -0.762 -11.227 1 97.25 110 VAL A C 1
ATOM 860 O O . VAL A 1 110 ? 12.672 -1.439 -10.508 1 97.25 110 VAL A O 1
ATOM 863 N N . PHE A 1 111 ? 13.484 0.584 -11.172 1 98.06 111 PHE A N 1
ATOM 864 C CA . PHE A 1 111 ? 12.516 1.297 -10.352 1 98.06 111 PHE A CA 1
ATOM 865 C C . PHE A 1 111 ? 11.094 1.065 -10.859 1 98.06 111 PHE A C 1
ATOM 867 O O . PHE A 1 111 ? 10.852 1.1 -12.07 1 98.06 111 PHE A O 1
ATOM 874 N N . LEU A 1 112 ? 10.195 0.841 -9.938 1 98.62 112 LEU A N 1
ATOM 875 C CA . LEU A 1 112 ? 8.812 0.498 -10.266 1 98.62 112 LEU A CA 1
ATOM 876 C C . LEU A 1 112 ? 8.172 1.585 -11.125 1 98.62 112 LEU A C 1
ATOM 878 O O . LEU A 1 112 ? 7.422 1.284 -12.055 1 98.62 112 LEU A O 1
ATOM 882 N N . ASN A 1 113 ? 8.461 2.881 -10.805 1 98.25 113 ASN A N 1
ATOM 883 C CA . ASN A 1 113 ? 7.859 3.977 -11.555 1 98.25 113 ASN A CA 1
ATOM 884 C C . ASN A 1 113 ? 8.352 4.004 -13 1 98.25 113 ASN A C 1
ATOM 886 O O . ASN A 1 113 ? 7.738 4.641 -13.859 1 98.25 113 ASN A O 1
ATOM 890 N N . GLU A 1 114 ? 9.422 3.289 -13.312 1 97.75 114 GLU A N 1
ATOM 891 C CA . GLU A 1 114 ? 10.016 3.289 -14.641 1 97.75 114 GLU A CA 1
ATOM 892 C C . GLU A 1 114 ? 9.695 1.999 -15.391 1 97.75 114 GLU A C 1
ATOM 894 O O . GLU A 1 114 ? 10 1.873 -16.578 1 97.75 114 GLU A O 1
ATOM 899 N N . PHE A 1 115 ? 9.156 1.069 -14.688 1 98.44 115 PHE A N 1
ATOM 900 C CA . PHE A 1 115 ? 8.797 -0.203 -15.297 1 98.44 115 PHE A CA 1
ATOM 901 C C . PHE A 1 115 ? 7.434 -0.105 -15.977 1 98.44 115 PHE A C 1
ATOM 903 O O . PHE A 1 115 ? 6.48 0.419 -15.398 1 98.44 115 PHE A O 1
ATOM 910 N N . HIS A 1 116 ? 7.332 -0.673 -17.172 1 98 116 HIS A N 1
ATOM 911 C CA . HIS A 1 116 ? 6.086 -0.648 -17.938 1 98 116 HIS A CA 1
ATOM 912 C C . HIS A 1 116 ? 5.641 -2.057 -18.312 1 98 116 HIS A C 1
ATOM 914 O O . HIS A 1 116 ? 6.105 -2.613 -19.312 1 98 116 HIS A O 1
ATOM 920 N N . PRO A 1 117 ? 4.707 -2.588 -17.516 1 98.31 117 PRO A N 1
ATOM 921 C CA . PRO A 1 117 ? 4.199 -3.916 -17.875 1 98.31 117 PRO A CA 1
ATOM 922 C C . PRO A 1 117 ? 3.436 -3.926 -19.188 1 98.31 117 PRO A C 1
ATOM 924 O O . PRO A 1 117 ? 2.797 -2.93 -19.547 1 98.31 117 PRO A O 1
ATOM 927 N N . GLU A 1 118 ? 3.521 -5.035 -19.844 1 97.38 118 GLU A N 1
ATOM 928 C CA . GLU A 1 118 ? 2.752 -5.223 -21.062 1 97.38 118 GLU A CA 1
ATOM 929 C C . GLU A 1 118 ? 1.327 -5.672 -20.766 1 97.38 118 GLU A C 1
ATOM 931 O O . GLU A 1 118 ? 1.113 -6.547 -19.922 1 97.38 118 GLU A O 1
ATOM 936 N N . GLN A 1 119 ? 0.339 -5.164 -21.469 1 93.56 119 GLN A N 1
ATOM 937 C CA . GLN A 1 119 ? -1.074 -5.395 -21.188 1 93.56 119 GLN A CA 1
ATOM 938 C C . GLN A 1 119 ? -1.467 -6.84 -21.484 1 93.56 119 GLN A C 1
ATOM 940 O O . GLN A 1 119 ? -2.387 -7.379 -20.859 1 93.56 119 GLN A O 1
ATOM 945 N N . GLU A 1 120 ? -0.744 -7.504 -22.328 1 93.12 120 GLU A N 1
ATOM 946 C CA . GLU A 1 120 ? -1.153 -8.836 -22.781 1 93.12 120 GLU A CA 1
ATOM 947 C C . GLU A 1 120 ? -0.412 -9.922 -22 1 93.12 120 GLU A C 1
ATOM 949 O O . GLU A 1 120 ? -0.614 -11.109 -22.25 1 93.12 120 GLU A O 1
ATOM 954 N N . LYS A 1 121 ? 0.354 -9.523 -21.031 1 97.75 121 LYS A N 1
ATOM 955 C CA . LYS A 1 121 ? 1.145 -10.492 -20.281 1 97.75 121 LYS A CA 1
ATOM 956 C C . LYS A 1 121 ? 0.58 -10.695 -18.875 1 97.75 121 LYS A C 1
ATOM 958 O O . LYS A 1 121 ? -0.179 -9.867 -18.375 1 97.75 121 LYS A O 1
ATOM 963 N N . LYS A 1 122 ? 0.911 -11.852 -18.359 1 98.69 122 LYS A N 1
ATOM 964 C CA . LYS A 1 122 ? 0.645 -12.156 -16.953 1 98.69 122 LYS A CA 1
ATOM 965 C C . LYS A 1 122 ? 1.899 -11.977 -16.109 1 98.69 122 LYS A C 1
ATOM 967 O O . LYS A 1 122 ? 3.004 -12.312 -16.547 1 98.69 122 LYS A O 1
ATOM 972 N N . TYR A 1 123 ? 1.742 -11.406 -14.953 1 98.94 123 TYR A N 1
ATOM 973 C CA . TYR A 1 123 ? 2.893 -11.164 -14.086 1 98.94 123 TYR A CA 1
ATOM 974 C C . TYR A 1 123 ? 2.703 -11.828 -12.727 1 98.94 123 TYR A C 1
ATOM 976 O O . TYR A 1 123 ? 1.601 -11.828 -12.18 1 98.94 123 TYR A O 1
ATOM 984 N N . ALA A 1 124 ? 3.742 -12.43 -12.227 1 98.94 124 ALA A N 1
ATOM 985 C CA . ALA A 1 124 ? 3.828 -12.875 -10.844 1 98.94 124 ALA A CA 1
ATOM 986 C C . ALA A 1 124 ? 4.707 -11.938 -10.016 1 98.94 124 ALA A C 1
ATOM 988 O O . ALA A 1 124 ? 5.879 -11.734 -10.344 1 98.94 124 ALA A O 1
ATOM 989 N N . LEU A 1 125 ? 4.156 -11.359 -9.031 1 98.94 125 LEU A N 1
ATOM 990 C CA . LEU A 1 125 ? 4.867 -10.43 -8.156 1 98.94 125 LEU A CA 1
ATOM 991 C C . LEU A 1 125 ? 5.312 -11.133 -6.871 1 98.94 125 LEU A C 1
ATOM 993 O O . LEU A 1 125 ? 4.48 -11.586 -6.086 1 98.94 125 LEU A O 1
ATOM 997 N N . VAL A 1 126 ? 6.629 -11.195 -6.66 1 98.94 126 VAL A N 1
ATOM 998 C CA . VAL A 1 126 ? 7.207 -11.938 -5.547 1 98.94 126 VAL A CA 1
ATOM 999 C C . VAL A 1 126 ? 7.633 -10.969 -4.441 1 98.94 126 VAL A C 1
ATOM 1001 O O . VAL A 1 126 ? 8.359 -10.008 -4.699 1 98.94 126 VAL A O 1
ATOM 1004 N N . PHE A 1 127 ? 7.172 -11.258 -3.242 1 98.81 127 PHE A N 1
ATOM 1005 C CA . PHE A 1 127 ? 7.539 -10.492 -2.053 1 98.81 127 PHE A CA 1
ATOM 1006 C C . PHE A 1 127 ? 8.18 -11.406 -1.007 1 98.81 127 PHE A C 1
ATOM 1008 O O . PHE A 1 127 ? 7.758 -12.547 -0.83 1 98.81 127 PHE A O 1
ATOM 1015 N N . GLY A 1 128 ? 9.141 -10.875 -0.307 1 97.5 128 GLY A N 1
ATOM 1016 C CA . GLY A 1 128 ? 9.977 -11.742 0.508 1 97.5 128 GLY A CA 1
ATOM 1017 C C . GLY A 1 128 ? 9.812 -11.5 1.997 1 97.5 128 GLY A C 1
ATOM 1018 O O . GLY A 1 128 ? 8.969 -10.703 2.414 1 97.5 128 GLY A O 1
ATOM 1019 N N . ASN A 1 129 ? 10.664 -12.156 2.734 1 95.81 129 ASN A N 1
ATOM 1020 C CA . ASN A 1 129 ? 10.711 -12.172 4.195 1 95.81 129 ASN A CA 1
ATOM 1021 C C . ASN A 1 129 ? 10.977 -10.781 4.762 1 95.81 129 ASN A C 1
ATOM 1023 O O . ASN A 1 129 ? 11.781 -10.023 4.207 1 95.81 129 ASN A O 1
ATOM 1027 N N . GLU A 1 130 ? 10.328 -10.477 5.902 1 93.5 130 GLU A N 1
ATOM 1028 C CA . GLU A 1 130 ? 10.414 -9.164 6.539 1 93.5 130 GLU A CA 1
ATOM 1029 C C . GLU A 1 130 ? 11.859 -8.812 6.879 1 93.5 130 GLU A C 1
ATOM 1031 O O . GLU A 1 130 ? 12.25 -7.645 6.793 1 93.5 130 GLU A O 1
ATOM 1036 N N . VAL A 1 131 ? 12.672 -9.82 7.184 1 91.81 131 VAL A N 1
ATOM 1037 C CA . VAL A 1 131 ? 14.023 -9.602 7.684 1 91.81 131 VAL A CA 1
ATOM 1038 C C . VAL A 1 131 ? 15.031 -9.836 6.566 1 91.81 131 VAL A C 1
ATOM 1040 O O . VAL A 1 131 ? 15.875 -8.977 6.285 1 91.81 131 VAL A O 1
ATOM 1043 N N . PHE A 1 132 ? 14.766 -10.922 5.77 1 92.38 132 PHE A N 1
ATOM 1044 C CA . PHE A 1 132 ? 15.82 -11.383 4.883 1 92.38 132 PHE A CA 1
ATOM 1045 C C . PHE A 1 132 ? 15.508 -11.023 3.434 1 92.38 132 PHE A C 1
ATOM 1047 O O . PHE A 1 132 ? 16.359 -11.164 2.555 1 92.38 132 PHE A O 1
ATOM 1054 N N . GLY A 1 133 ? 14.305 -10.586 3.207 1 95.5 133 GLY A N 1
ATOM 1055 C CA . GLY A 1 133 ? 13.906 -10.336 1.83 1 95.5 133 GLY A CA 1
ATOM 1056 C C . GLY A 1 133 ? 13.688 -11.609 1.032 1 95.5 133 GLY A C 1
ATOM 1057 O O . GLY A 1 133 ? 13.375 -12.656 1.598 1 95.5 133 GLY A O 1
ATOM 1058 N N . ILE A 1 134 ? 13.758 -11.43 -0.23 1 96.88 134 ILE A N 1
ATOM 1059 C CA . ILE A 1 134 ? 13.539 -12.555 -1.135 1 96.88 134 ILE A CA 1
ATOM 1060 C C . ILE A 1 134 ? 14.789 -13.422 -1.198 1 96.88 134 ILE A C 1
ATOM 1062 O O . ILE A 1 134 ? 15.914 -12.906 -1.229 1 96.88 134 ILE A O 1
ATOM 1066 N N . ASP A 1 135 ? 14.555 -14.727 -1.232 1 94.81 135 ASP A N 1
ATOM 1067 C CA . ASP A 1 135 ? 15.672 -15.648 -1.391 1 94.81 135 ASP A CA 1
ATOM 1068 C C . ASP A 1 135 ? 16.484 -15.32 -2.645 1 94.81 135 ASP A C 1
ATOM 1070 O O . ASP A 1 135 ? 15.914 -15.016 -3.695 1 94.81 135 ASP A O 1
ATOM 1074 N N . HIS A 1 136 ? 17.781 -15.477 -2.525 1 94.25 136 HIS A N 1
ATOM 1075 C CA . HIS A 1 136 ? 18.672 -15.102 -3.623 1 94.25 136 HIS A CA 1
ATOM 1076 C C . HIS A 1 136 ? 18.406 -15.953 -4.863 1 94.25 136 HIS A C 1
ATOM 1078 O O . HIS A 1 136 ? 18.453 -15.445 -5.984 1 94.25 136 HIS A O 1
ATOM 1084 N N . GLU A 1 137 ? 18.141 -17.172 -4.691 1 95.25 137 GLU A N 1
ATOM 1085 C CA . GLU A 1 137 ? 17.859 -18.062 -5.812 1 95.25 137 GLU A CA 1
ATOM 1086 C C . GLU A 1 137 ? 16.609 -17.609 -6.574 1 95.25 137 GLU A C 1
ATOM 1088 O O . GLU A 1 137 ? 16.547 -17.719 -7.797 1 95.25 137 GLU A O 1
ATOM 1093 N N . VAL A 1 138 ? 15.656 -17.078 -5.852 1 96.94 138 VAL A N 1
ATOM 1094 C CA . VAL A 1 138 ? 14.414 -16.594 -6.445 1 96.94 138 VAL A CA 1
ATOM 1095 C C . VAL A 1 138 ? 14.695 -15.328 -7.254 1 96.94 138 VAL A C 1
ATOM 1097 O O . VAL A 1 138 ? 14.18 -15.164 -8.359 1 96.94 138 VAL A O 1
ATOM 1100 N N . ILE A 1 139 ? 15.523 -14.477 -6.695 1 97 139 ILE A N 1
ATOM 1101 C CA . ILE A 1 139 ? 15.922 -13.258 -7.387 1 97 139 ILE A CA 1
ATOM 1102 C C . ILE A 1 139 ? 16.578 -13.609 -8.719 1 97 139 ILE A C 1
ATOM 1104 O O . ILE A 1 139 ? 16.219 -13.062 -9.766 1 97 139 ILE A O 1
ATOM 1108 N N . LEU A 1 140 ? 17.422 -14.609 -8.695 1 95.69 140 LEU A N 1
ATOM 1109 C CA . LEU A 1 140 ? 18.188 -15.008 -9.883 1 95.69 140 LEU A CA 1
ATOM 1110 C C . LEU A 1 140 ? 17.266 -15.633 -10.922 1 95.69 140 LEU A C 1
ATOM 1112 O O . LEU A 1 140 ? 17.531 -15.547 -12.125 1 95.69 140 LEU A O 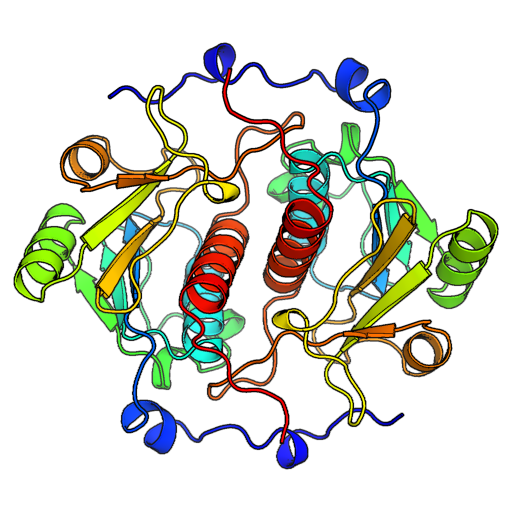1
ATOM 1116 N N . SER A 1 141 ? 16.234 -16.188 -10.461 1 95.88 141 SER A N 1
ATOM 1117 C CA . SER A 1 141 ? 15.32 -16.891 -11.352 1 95.88 141 SER A CA 1
ATOM 1118 C C . SER A 1 141 ? 14.227 -15.953 -11.867 1 95.88 141 SER A C 1
ATOM 1120 O O . SER A 1 141 ? 13.367 -16.375 -12.648 1 95.88 141 SER A O 1
ATOM 1122 N N . SER A 1 142 ? 14.242 -14.727 -11.477 1 97.69 142 SER A N 1
ATOM 1123 C CA . SER A 1 142 ? 13.203 -13.789 -11.859 1 97.69 142 SER A CA 1
ATOM 1124 C C . SER A 1 142 ? 13.484 -13.164 -13.219 1 97.69 142 SER A C 1
ATOM 1126 O O . SER A 1 142 ? 14.648 -12.992 -13.602 1 97.69 142 SER A O 1
ATOM 1128 N N . ASP A 1 143 ? 12.43 -12.836 -13.969 1 98.38 143 ASP A N 1
ATOM 1129 C CA . ASP A 1 143 ? 12.578 -12.125 -15.242 1 98.38 143 ASP A CA 1
ATOM 1130 C C . ASP A 1 143 ? 12.922 -10.656 -15.008 1 98.38 143 ASP A C 1
ATOM 1132 O O . ASP A 1 143 ? 13.664 -10.055 -15.789 1 98.38 143 ASP A O 1
ATOM 1136 N N . HIS A 1 144 ? 12.367 -10.055 -14.023 1 98.31 144 HIS A N 1
ATOM 1137 C CA . HIS A 1 144 ? 12.633 -8.68 -13.609 1 98.31 144 HIS A CA 1
ATOM 1138 C C . HIS A 1 144 ? 12.789 -8.586 -12.094 1 98.31 144 HIS A C 1
ATOM 1140 O O . HIS A 1 144 ? 12.133 -9.32 -11.344 1 98.31 144 HIS A O 1
ATOM 1146 N N . VAL A 1 145 ? 13.711 -7.754 -11.711 1 98.38 145 VAL A N 1
ATOM 1147 C CA . VAL A 1 145 ? 13.797 -7.336 -10.312 1 98.38 145 VAL A CA 1
ATOM 1148 C C . VAL A 1 145 ? 13.422 -5.863 -10.195 1 98.38 145 VAL A C 1
ATOM 1150 O O . VAL A 1 145 ? 14.086 -4.996 -10.766 1 98.38 145 VAL A O 1
ATOM 1153 N N . LEU A 1 146 ? 12.336 -5.652 -9.484 1 98.56 146 LEU A N 1
ATOM 1154 C CA . LEU A 1 146 ? 11.75 -4.32 -9.375 1 98.56 146 LEU A CA 1
ATOM 1155 C C . LEU A 1 146 ? 11.953 -3.75 -7.973 1 98.56 146 LEU A C 1
ATOM 1157 O O . LEU A 1 146 ? 12.062 -4.5 -7.004 1 98.56 146 LEU A O 1
ATOM 1161 N N . GLU A 1 147 ? 12 -2.469 -7.93 1 97.69 147 GLU A N 1
ATOM 1162 C CA . GLU A 1 147 ? 12.242 -1.765 -6.676 1 97.69 147 GLU A CA 1
ATOM 1163 C C . GLU A 1 147 ? 11.328 -0.555 -6.535 1 97.69 147 GLU A C 1
ATOM 1165 O O . GLU A 1 147 ? 11.117 0.19 -7.492 1 97.69 147 GLU A O 1
ATOM 1170 N N . ILE A 1 148 ? 10.695 -0.454 -5.41 1 98.12 148 ILE A N 1
ATOM 1171 C CA . ILE A 1 148 ? 10.031 0.792 -5.043 1 98.12 148 ILE A CA 1
ATOM 1172 C C . ILE A 1 148 ? 11.047 1.767 -4.457 1 98.12 148 ILE A C 1
ATOM 1174 O O . ILE A 1 148 ? 11.578 1.542 -3.363 1 98.12 148 ILE A O 1
ATOM 1178 N N . PRO A 1 149 ? 11.328 2.793 -5.18 1 96.81 149 PRO A N 1
ATOM 1179 C CA . PRO A 1 149 ? 12.344 3.703 -4.645 1 96.81 149 PRO A CA 1
ATOM 1180 C C . PRO A 1 149 ? 11.977 4.266 -3.275 1 96.81 149 PRO A C 1
ATOM 1182 O O . PRO A 1 149 ? 10.828 4.676 -3.064 1 96.81 149 PRO A O 1
ATOM 1185 N N . GLN A 1 150 ? 12.859 4.242 -2.373 1 96.5 150 GLN A N 1
ATOM 1186 C CA . GLN A 1 150 ? 12.727 4.809 -1.035 1 96.5 150 GLN A CA 1
ATOM 1187 C C . GLN A 1 150 ? 13.758 5.906 -0.793 1 96.5 150 GLN A C 1
ATOM 1189 O O . GLN A 1 150 ? 14.938 5.727 -1.084 1 96.5 150 GLN A O 1
ATOM 1194 N N . LEU A 1 151 ? 13.328 6.969 -0.194 1 96.5 151 LEU A N 1
ATOM 1195 C CA . LEU A 1 151 ? 14.133 8.18 -0.215 1 96.5 151 LEU A CA 1
ATOM 1196 C C . LEU A 1 151 ? 14.578 8.562 1.192 1 96.5 151 LEU A C 1
ATOM 1198 O O . LEU A 1 151 ? 15.391 9.477 1.366 1 96.5 151 LEU A O 1
ATOM 1202 N N . GLY A 1 152 ? 14.055 7.871 2.148 1 97.62 152 GLY A N 1
ATOM 1203 C CA . GLY A 1 152 ? 14.25 8.32 3.518 1 97.62 152 GLY A CA 1
ATOM 1204 C C . GLY A 1 152 ? 15.336 7.562 4.25 1 97.62 152 GLY A C 1
ATOM 1205 O O . GLY A 1 152 ? 16.422 7.336 3.701 1 97.62 152 GLY A O 1
ATOM 1206 N N . THR A 1 153 ? 15.062 7.227 5.543 1 98.19 153 THR A N 1
ATOM 1207 C CA . THR A 1 153 ? 16.094 6.707 6.434 1 98.19 153 THR A CA 1
ATOM 1208 C C . THR A 1 153 ? 15.984 5.191 6.562 1 98.19 153 THR A C 1
ATOM 1210 O O . THR A 1 153 ? 16.938 4.527 6.973 1 98.19 153 THR A O 1
ATOM 1213 N N . LYS A 1 154 ? 14.836 4.672 6.25 1 96.06 154 LYS A N 1
ATOM 1214 C CA . LYS A 1 154 ? 14.586 3.262 6.527 1 96.06 154 LYS A CA 1
ATOM 1215 C C . LYS A 1 154 ? 14.922 2.393 5.32 1 96.06 154 LYS A C 1
ATOM 1217 O O . LYS A 1 154 ? 15.008 2.891 4.195 1 96.06 154 LYS A O 1
ATOM 1222 N N . HIS A 1 155 ? 15.008 1.141 5.516 1 93.5 155 HIS A N 1
ATOM 1223 C CA . HIS A 1 155 ? 15.586 0.259 4.508 1 93.5 155 HIS A CA 1
ATOM 1224 C C . HIS A 1 155 ? 14.5 -0.458 3.715 1 93.5 155 HIS A C 1
ATOM 1226 O O . HIS A 1 155 ? 14.766 -1.02 2.65 1 93.5 155 HIS A O 1
ATOM 1232 N N . SER A 1 156 ? 13.367 -0.507 4.309 1 96.12 156 SER A N 1
ATOM 1233 C CA . SER A 1 156 ? 12.305 -1.201 3.588 1 96.12 156 SER A CA 1
ATOM 1234 C C . SER A 1 156 ? 10.93 -0.705 4.02 1 96.12 156 SER A C 1
ATOM 1236 O O . SER A 1 156 ? 10.797 -0.071 5.07 1 96.12 156 SER A O 1
ATOM 1238 N N . LEU A 1 157 ? 9.984 -0.97 3.17 1 97.56 157 LEU A N 1
ATOM 1239 C CA . LEU A 1 157 ? 8.57 -0.79 3.477 1 97.56 157 LEU A CA 1
ATOM 1240 C C . LEU A 1 157 ? 7.984 -2.049 4.113 1 97.56 157 LEU A C 1
ATOM 1242 O O . LEU A 1 157 ? 8.594 -3.119 4.047 1 97.56 157 LEU A O 1
ATOM 1246 N N . ASN A 1 158 ? 6.859 -1.834 4.832 1 97.38 158 ASN A N 1
ATOM 1247 C CA . ASN A 1 158 ? 6.07 -3 5.215 1 97.38 158 ASN A CA 1
ATOM 1248 C C . ASN A 1 158 ? 5.664 -3.824 3.998 1 97.38 158 ASN A C 1
ATOM 1250 O O . ASN A 1 158 ? 5.289 -3.27 2.963 1 97.38 158 ASN A O 1
ATOM 1254 N N . ILE A 1 159 ? 5.688 -5.078 4.109 1 97.94 159 ILE A N 1
ATOM 1255 C CA . ILE A 1 159 ? 5.465 -5.98 2.986 1 97.94 159 ILE A CA 1
ATOM 1256 C C . ILE A 1 159 ? 4.07 -5.75 2.408 1 97.94 159 ILE A C 1
ATOM 1258 O O . ILE A 1 159 ? 3.896 -5.711 1.187 1 97.94 159 ILE A O 1
ATOM 1262 N N . SER A 1 160 ? 3.045 -5.656 3.266 1 98.25 160 SER A N 1
ATOM 1263 C CA . SER A 1 160 ? 1.687 -5.473 2.77 1 98.25 160 SER A CA 1
ATOM 1264 C C . SER A 1 160 ? 1.543 -4.145 2.029 1 98.25 160 SER A C 1
ATOM 1266 O O . SER A 1 160 ? 0.801 -4.055 1.049 1 98.25 160 SER A O 1
ATOM 1268 N N . VAL A 1 161 ? 2.266 -3.141 2.518 1 98.69 161 VAL A N 1
ATOM 1269 C CA . VAL A 1 161 ? 2.271 -1.838 1.86 1 98.69 161 VAL A CA 1
ATOM 1270 C C . VAL A 1 161 ? 2.951 -1.948 0.498 1 98.69 161 VAL A C 1
ATOM 1272 O O . VAL A 1 161 ? 2.426 -1.466 -0.507 1 98.69 161 VAL A O 1
ATOM 1275 N N . SER A 1 162 ? 4.117 -2.67 0.445 1 98.81 162 SER A N 1
ATOM 1276 C CA . SER A 1 162 ? 4.828 -2.885 -0.813 1 98.81 162 SER A CA 1
ATOM 1277 C C . SER A 1 162 ? 3.945 -3.605 -1.828 1 98.81 162 SER A C 1
ATOM 1279 O O . SER A 1 162 ? 3.908 -3.23 -3.002 1 98.81 162 SER A O 1
ATOM 1281 N N . MET A 1 163 ? 3.256 -4.562 -1.356 1 98.81 163 MET A N 1
ATOM 1282 C CA . MET A 1 163 ? 2.367 -5.332 -2.223 1 98.81 163 MET A CA 1
ATOM 1283 C C . MET A 1 163 ? 1.24 -4.457 -2.762 1 98.81 163 MET A C 1
ATOM 1285 O O . MET A 1 163 ? 0.932 -4.5 -3.955 1 98.81 163 MET A O 1
ATOM 1289 N N . GLY A 1 164 ? 0.645 -3.668 -1.874 1 98.88 164 GLY A N 1
ATOM 1290 C CA . GLY A 1 164 ? -0.401 -2.754 -2.311 1 98.88 164 GLY A CA 1
ATOM 1291 C C . GLY A 1 164 ? 0.066 -1.774 -3.369 1 98.88 164 GLY A C 1
ATOM 1292 O O . GLY A 1 164 ? -0.617 -1.565 -4.375 1 98.88 164 GLY A O 1
ATOM 1293 N N . ILE A 1 165 ? 1.253 -1.185 -3.152 1 98.94 165 ILE A N 1
ATOM 1294 C CA . ILE A 1 165 ? 1.844 -0.237 -4.094 1 98.94 165 ILE A CA 1
ATOM 1295 C C . ILE A 1 165 ? 2.088 -0.924 -5.434 1 98.94 165 ILE A C 1
ATOM 1297 O O . ILE A 1 165 ? 1.716 -0.398 -6.484 1 98.94 165 ILE A O 1
ATOM 1301 N N . ALA A 1 166 ? 2.656 -2.098 -5.402 1 98.94 166 ALA A N 1
ATOM 1302 C CA . ALA A 1 166 ? 3 -2.832 -6.617 1 98.94 166 ALA A CA 1
ATOM 1303 C C . ALA A 1 166 ? 1.748 -3.195 -7.41 1 98.94 166 ALA A C 1
ATOM 1305 O O . ALA A 1 166 ? 1.673 -2.939 -8.617 1 98.94 166 ALA A O 1
ATOM 1306 N N . ILE A 1 167 ? 0.759 -3.762 -6.734 1 98.94 167 ILE A N 1
ATOM 1307 C CA . ILE A 1 167 ? -0.477 -4.172 -7.391 1 98.94 167 ILE A CA 1
ATOM 1308 C C . ILE A 1 167 ? -1.157 -2.959 -8.016 1 98.94 167 ILE A C 1
ATOM 1310 O O . ILE A 1 167 ? -1.558 -3 -9.18 1 98.94 167 ILE A O 1
ATOM 1314 N N . TRP A 1 168 ? -1.256 -1.863 -7.324 1 98.88 168 TRP A N 1
ATOM 1315 C CA . TRP A 1 168 ? -1.872 -0.64 -7.828 1 98.88 168 TRP A CA 1
ATOM 1316 C C . TRP A 1 168 ? -1.155 -0.144 -9.078 1 98.88 168 TRP A C 1
ATOM 1318 O O . TRP A 1 168 ? -1.795 0.172 -10.086 1 98.88 168 TRP A O 1
ATOM 1328 N N . ASP A 1 169 ? 0.183 -0.098 -8.953 1 98.88 169 ASP A N 1
ATOM 1329 C CA . ASP A 1 169 ? 0.986 0.406 -10.062 1 98.88 169 ASP A CA 1
ATOM 1330 C C . ASP A 1 169 ? 0.752 -0.419 -11.328 1 98.88 169 ASP A C 1
ATOM 1332 O O . ASP A 1 169 ? 0.52 0.137 -12.406 1 98.88 169 ASP A O 1
ATOM 1336 N N . PHE A 1 170 ? 0.728 -1.732 -11.203 1 98.81 170 PHE A N 1
ATOM 1337 C CA . PHE A 1 170 ? 0.501 -2.619 -12.336 1 98.81 170 PHE A CA 1
ATOM 1338 C C . PHE A 1 170 ? -0.913 -2.451 -12.883 1 98.81 170 PHE A C 1
ATOM 1340 O O . PHE A 1 170 ? -1.107 -2.34 -14.094 1 98.81 170 PHE A O 1
ATOM 1347 N N . VAL A 1 171 ? -1.898 -2.404 -12 1 98.25 171 VAL A N 1
ATOM 1348 C CA . VAL A 1 171 ? -3.303 -2.34 -12.391 1 98.25 171 VAL A CA 1
ATOM 1349 C C . VAL A 1 171 ? -3.564 -1.051 -13.164 1 98.25 171 VAL A C 1
ATOM 1351 O O . VAL A 1 171 ? -4.266 -1.06 -14.18 1 98.25 171 VAL A O 1
ATOM 1354 N N . VAL A 1 172 ? -2.969 0.015 -12.703 1 98 172 VAL A N 1
ATOM 1355 C CA . VAL A 1 172 ? -3.154 1.302 -13.367 1 98 172 VAL A CA 1
ATOM 1356 C C . VAL A 1 172 ? -2.453 1.289 -14.727 1 98 172 VAL A C 1
ATOM 1358 O O . VAL A 1 172 ? -3.053 1.644 -15.742 1 98 172 VAL A O 1
ATOM 1361 N N . LYS A 1 173 ? -1.228 0.827 -14.773 1 98.06 173 LYS A N 1
ATOM 1362 C CA . LYS A 1 173 ? -0.438 0.862 -16 1 98.06 173 LYS A CA 1
ATOM 1363 C C . LYS A 1 173 ? -1.004 -0.095 -17.047 1 98.06 173 LYS A C 1
ATOM 1365 O O . LYS A 1 173 ? -0.926 0.172 -18.25 1 98.06 173 LYS A O 1
ATOM 1370 N N . MET A 1 174 ? -1.595 -1.139 -16.594 1 97.56 174 MET A N 1
ATOM 1371 C CA . MET A 1 174 ? -2.166 -2.123 -17.516 1 97.56 174 MET A CA 1
ATOM 1372 C C . MET A 1 174 ? -3.594 -1.747 -17.891 1 97.56 174 MET A C 1
ATOM 1374 O O . MET A 1 174 ? -4.266 -2.488 -18.609 1 97.56 174 MET A O 1
ATOM 1378 N N . LYS A 1 175 ? -4.148 -0.606 -17.406 1 94.88 175 LYS A N 1
ATOM 1379 C CA . LYS A 1 175 ? -5.457 -0.051 -17.734 1 94.88 175 LYS A CA 1
ATOM 1380 C C . LYS A 1 175 ? -6.57 -1.052 -17.438 1 94.88 175 LYS A C 1
ATOM 1382 O O . LYS A 1 175 ? -7.441 -1.291 -18.281 1 94.88 175 LYS A O 1
ATOM 1387 N N . LEU A 1 176 ? -6.484 -1.558 -16.188 1 94.25 176 LEU A N 1
ATOM 1388 C CA . LEU A 1 176 ? -7.41 -2.633 -15.836 1 94.25 176 LEU A CA 1
ATOM 1389 C C . LEU A 1 176 ? -8.586 -2.1 -15.023 1 94.25 176 LEU A C 1
ATOM 1391 O O . LEU A 1 176 ? -9.461 -2.865 -14.617 1 94.25 176 LEU A O 1
ATOM 1395 N N . LEU A 1 177 ? -8.547 -0.842 -14.75 1 94.44 177 LEU A N 1
ATOM 1396 C CA . LEU A 1 177 ? -9.633 -0.219 -14 1 94.44 177 LEU A CA 1
ATOM 1397 C C . LEU A 1 177 ? -10.656 0.401 -14.945 1 94.44 177 LEU A C 1
ATOM 1399 O O . LEU A 1 177 ? -10.289 0.982 -15.969 1 94.44 177 LEU A O 1
ATOM 1403 N N . GLN A 1 178 ? -11.836 0.171 -14.648 1 86.38 178 GLN A N 1
ATOM 1404 C CA . GLN A 1 178 ? -12.906 0.793 -15.422 1 86.38 178 GLN A CA 1
ATOM 1405 C C . GLN A 1 178 ? -13.328 2.125 -14.805 1 86.38 178 GLN A C 1
ATOM 1407 O O . GLN A 1 178 ? -13.25 2.305 -13.586 1 86.38 178 GLN A O 1
ATOM 1412 N N . PRO A 1 179 ? -13.727 3.055 -15.688 1 77.56 179 PRO A N 1
ATOM 1413 C CA . PRO A 1 179 ? -14.234 4.312 -15.148 1 77.56 179 PRO A CA 1
ATOM 1414 C C . PRO A 1 179 ? -15.516 4.129 -14.328 1 77.56 179 PRO A C 1
ATOM 1416 O O . PRO A 1 179 ? -16.203 3.115 -14.469 1 77.56 179 PRO A O 1
ATOM 1419 N N . ARG A 1 180 ? -15.75 5.082 -13.492 1 72.88 180 ARG A N 1
ATOM 1420 C CA . ARG A 1 180 ? -17 5.062 -12.734 1 72.88 180 ARG A CA 1
ATOM 1421 C C . ARG A 1 180 ? -18.203 5.145 -13.656 1 72.88 180 ARG A C 1
ATOM 1423 O O . ARG A 1 180 ? -18.203 5.906 -14.625 1 72.88 180 ARG A O 1
ATOM 1430 N N . PRO A 1 181 ? -19.203 4.289 -13.438 1 62.69 181 PRO A N 1
ATOM 1431 C CA . PRO A 1 181 ? -20.375 4.402 -14.305 1 62.69 181 PRO A CA 1
ATOM 1432 C C . PRO A 1 181 ? -21.031 5.777 -14.219 1 62.69 181 PRO A C 1
ATOM 1434 O O . PRO A 1 181 ? -20.953 6.445 -13.188 1 62.69 181 PRO A O 1
ATOM 1437 N N . MET B 1 1 ? 23.719 -10.109 -10.141 1 83.81 1 MET B N 1
ATOM 1438 C CA . MET B 1 1 ? 22.688 -9.414 -9.375 1 83.81 1 MET B CA 1
ATOM 1439 C C . MET B 1 1 ? 22.875 -9.656 -7.879 1 83.81 1 MET B C 1
ATOM 1441 O O . MET B 1 1 ? 23 -10.797 -7.438 1 83.81 1 MET B O 1
ATOM 1445 N N . LYS B 1 2 ? 23.234 -8.562 -7.145 1 88.62 2 LYS B N 1
ATOM 1446 C CA . LYS B 1 2 ? 23.516 -8.672 -5.719 1 88.62 2 LYS B CA 1
ATOM 1447 C C . LYS B 1 2 ? 22.578 -7.789 -4.895 1 88.62 2 LYS B C 1
ATOM 1449 O O . LYS B 1 2 ? 22.281 -6.66 -5.289 1 88.62 2 LYS B O 1
ATOM 1454 N N . LYS B 1 3 ? 22.125 -8.398 -3.742 1 92.06 3 LYS B N 1
ATOM 1455 C CA . LYS B 1 3 ? 21.359 -7.582 -2.807 1 92.06 3 LYS B CA 1
ATOM 1456 C C . LYS B 1 3 ? 22.234 -6.461 -2.227 1 92.06 3 LYS B C 1
ATOM 1458 O O . LYS B 1 3 ? 23.391 -6.684 -1.881 1 92.06 3 LYS B O 1
ATOM 1463 N N . LEU B 1 4 ? 21.578 -5.344 -2.115 1 90.12 4 LEU B N 1
ATOM 1464 C CA . LEU B 1 4 ? 22.344 -4.223 -1.564 1 90.12 4 LEU B CA 1
ATOM 1465 C C . LEU B 1 4 ? 22.422 -4.312 -0.044 1 90.12 4 LEU B C 1
ATOM 1467 O O . LEU B 1 4 ? 21.422 -4.66 0.612 1 90.12 4 LEU B O 1
ATOM 1471 N N . SER B 1 5 ? 23.641 -4.066 0.451 1 86.31 5 SER B N 1
ATOM 1472 C CA . SER B 1 5 ? 23.812 -3.955 1.896 1 86.31 5 SER B CA 1
ATOM 1473 C C . SER B 1 5 ? 23.203 -2.664 2.428 1 86.31 5 SER B C 1
ATOM 1475 O O . SER B 1 5 ? 22.859 -1.766 1.652 1 86.31 5 SER B O 1
ATOM 1477 N N . MET B 1 6 ? 23.109 -2.588 3.76 1 85.31 6 MET B N 1
ATOM 1478 C CA . MET B 1 6 ? 22.578 -1.382 4.383 1 85.31 6 MET B CA 1
ATOM 1479 C C . MET B 1 6 ? 23.406 -0.159 4 1 85.31 6 MET B C 1
ATOM 1481 O O . MET B 1 6 ? 22.844 0.922 3.777 1 85.31 6 MET B O 1
ATOM 1485 N N . GLU B 1 7 ? 24.625 -0.419 3.885 1 85.94 7 GLU B N 1
ATOM 1486 C CA . GLU B 1 7 ? 25.531 0.662 3.508 1 85.94 7 GLU B CA 1
ATOM 1487 C C . GLU B 1 7 ? 25.359 1.054 2.045 1 85.94 7 GLU B C 1
ATOM 1489 O O . GLU B 1 7 ? 25.375 2.24 1.707 1 85.94 7 GLU B O 1
ATOM 1494 N N . GLU B 1 8 ? 25.062 0.136 1.233 1 89.62 8 GLU B N 1
ATOM 1495 C CA . GLU B 1 8 ? 24.969 0.352 -0.207 1 89.62 8 GLU B CA 1
ATOM 1496 C C . GLU B 1 8 ? 23.641 1.017 -0.575 1 89.62 8 GLU B C 1
ATOM 1498 O O . GLU B 1 8 ? 23.5 1.558 -1.673 1 89.62 8 GLU B O 1
ATOM 1503 N N . LEU B 1 9 ? 22.719 1.002 0.364 1 89.56 9 LEU B N 1
ATOM 1504 C CA . LEU B 1 9 ? 21.406 1.611 0.102 1 89.56 9 LEU B CA 1
ATOM 1505 C C . LEU B 1 9 ? 21.5 3.131 0.19 1 89.56 9 LEU B C 1
ATOM 1507 O O . LEU B 1 9 ? 20.609 3.836 -0.288 1 89.56 9 LEU B O 1
ATOM 1511 N N . ASN B 1 10 ? 22.547 3.746 0.752 1 89.81 10 ASN B N 1
ATOM 1512 C CA . ASN B 1 10 ? 22.781 5.184 0.837 1 89.81 10 ASN B CA 1
ATOM 1513 C C . ASN B 1 10 ? 21.578 5.914 1.42 1 89.81 10 ASN B C 1
ATOM 1515 O O . ASN B 1 10 ? 21.094 6.895 0.843 1 89.81 10 ASN B O 1
ATOM 1519 N N . ARG B 1 11 ? 21.141 5.418 2.588 1 95 11 ARG B N 1
ATOM 1520 C CA . ARG B 1 11 ? 20 6.035 3.248 1 95 11 ARG B CA 1
ATOM 1521 C C . ARG B 1 11 ? 20.406 7.289 4.012 1 95 11 ARG B C 1
ATOM 1523 O O . ARG B 1 11 ? 21.547 7.395 4.469 1 95 11 ARG B O 1
ATOM 1530 N N . LEU B 1 12 ? 19.469 8.156 4.074 1 97.19 12 LEU B N 1
ATOM 1531 C CA . LEU B 1 12 ? 19.688 9.383 4.836 1 97.19 12 LEU B CA 1
ATOM 1532 C C . LEU B 1 12 ? 19.797 9.078 6.328 1 97.19 12 LEU B C 1
ATOM 1534 O O . LEU B 1 12 ? 19.141 8.164 6.828 1 97.19 12 LEU B O 1
ATOM 1538 N N . SER B 1 13 ? 20.625 9.852 6.996 1 97.69 13 SER B N 1
ATOM 1539 C CA . SER B 1 13 ? 20.5 9.914 8.445 1 97.69 13 SER B CA 1
ATOM 1540 C C . SER B 1 13 ? 19.234 10.672 8.852 1 97.69 13 SER B C 1
ATOM 1542 O O . SER B 1 13 ? 18.609 11.344 8.031 1 97.69 13 SER B O 1
ATOM 1544 N N . VAL B 1 14 ? 18.891 10.555 10.133 1 98.25 14 VAL B N 1
ATOM 1545 C CA . VAL B 1 14 ? 17.734 11.281 10.656 1 98.25 14 VAL B CA 1
ATOM 1546 C C . VAL B 1 14 ? 17.938 12.781 10.461 1 98.25 14 VAL B C 1
ATOM 1548 O O . VAL B 1 14 ? 17.016 13.492 10.039 1 98.25 14 VAL B O 1
ATOM 1551 N N . GLU B 1 15 ? 19.109 13.25 10.703 1 98.25 15 GLU B N 1
ATOM 1552 C CA . GLU B 1 15 ? 19.438 14.672 10.555 1 98.25 15 GLU B CA 1
ATOM 1553 C C . GLU B 1 15 ? 19.328 15.117 9.102 1 98.25 15 GLU B C 1
ATOM 1555 O O . GLU B 1 15 ? 18.781 16.172 8.812 1 98.25 15 GLU B O 1
ATOM 1560 N N . GLU B 1 16 ? 19.859 14.32 8.234 1 98.31 16 GLU B N 1
ATOM 1561 C CA . GLU B 1 16 ? 19.781 14.625 6.812 1 98.31 16 GLU B CA 1
ATOM 1562 C C . GLU B 1 16 ? 18.328 14.641 6.34 1 98.31 16 GLU B C 1
ATOM 1564 O O . GLU B 1 16 ? 17.938 15.5 5.551 1 98.31 16 GLU B O 1
ATOM 1569 N N . PHE B 1 17 ? 17.547 13.695 6.844 1 98.62 17 PHE B N 1
ATOM 1570 C CA . PHE B 1 17 ? 16.125 13.641 6.508 1 98.62 17 PHE B CA 1
ATOM 1571 C C . PHE B 1 17 ? 15.445 14.961 6.852 1 98.62 17 PHE B C 1
ATOM 1573 O O . PHE B 1 17 ? 14.695 15.508 6.039 1 98.62 17 PHE B O 1
ATOM 1580 N N . LYS B 1 18 ? 15.727 15.445 8 1 98.19 18 LYS B N 1
ATOM 1581 C CA . LYS B 1 18 ? 15.062 16.641 8.508 1 98.19 18 LYS B CA 1
ATOM 1582 C C . LYS B 1 18 ? 15.43 17.875 7.672 1 98.19 18 LYS B C 1
ATOM 1584 O O . LYS B 1 18 ? 14.633 18.797 7.543 1 98.19 18 LYS B O 1
ATOM 1589 N N . LYS B 1 19 ? 16.578 17.828 7 1 98.06 19 LYS B N 1
ATOM 1590 C CA . LYS B 1 19 ? 17.062 18.984 6.246 1 98.06 19 LYS B CA 1
ATOM 1591 C C . LYS B 1 19 ? 16.734 18.859 4.762 1 98.06 19 LYS B C 1
ATOM 1593 O O . LYS B 1 19 ? 16.844 19.828 4.012 1 98.06 19 LYS B O 1
ATOM 1598 N N . THR B 1 20 ? 16.359 17.656 4.387 1 97.69 20 THR B N 1
ATOM 1599 C CA . THR B 1 20 ? 16.062 17.391 2.988 1 97.69 20 THR B CA 1
ATOM 1600 C C . THR B 1 20 ? 14.688 17.938 2.613 1 97.69 20 THR B C 1
ATOM 1602 O O . THR B 1 20 ? 13.75 17.891 3.41 1 97.69 20 THR B O 1
ATOM 1605 N N . ASP B 1 21 ? 14.641 18.516 1.378 1 97.62 21 ASP B N 1
ATOM 1606 C CA . ASP B 1 21 ? 13.344 18.953 0.881 1 97.62 21 ASP B CA 1
ATOM 1607 C C . ASP B 1 21 ? 12.32 17.812 0.914 1 97.62 21 ASP B C 1
ATOM 1609 O O . ASP B 1 21 ? 12.641 16.672 0.564 1 97.62 21 ASP B O 1
ATOM 1613 N N . LYS B 1 22 ? 11.133 18.172 1.253 1 98.38 22 LYS B N 1
ATOM 1614 C CA . LYS B 1 22 ? 10.109 17.156 1.466 1 98.38 22 LYS B CA 1
ATOM 1615 C C . LYS B 1 22 ? 9.148 17.094 0.281 1 98.38 22 LYS B C 1
ATOM 1617 O O . LYS B 1 22 ? 8.992 18.062 -0.459 1 98.38 22 LYS B O 1
ATOM 1622 N N . THR B 1 23 ? 8.617 15.852 0.136 1 98.06 23 THR B N 1
ATOM 1623 C CA . THR B 1 23 ? 7.426 15.719 -0.695 1 98.06 23 THR B CA 1
ATOM 1624 C C . THR B 1 23 ? 6.289 16.578 -0.14 1 98.06 23 THR B C 1
ATOM 1626 O O . THR B 1 23 ? 6.012 16.547 1.062 1 98.06 23 THR B O 1
ATOM 1629 N N . PRO B 1 24 ? 5.676 17.391 -1 1 98.25 24 PRO B N 1
ATOM 1630 C CA . PRO B 1 24 ? 4.652 18.312 -0.507 1 98.25 24 PRO B CA 1
ATOM 1631 C C . PRO B 1 24 ? 3.338 17.609 -0.176 1 98.25 24 PRO B C 1
ATOM 1633 O O . PRO B 1 24 ? 2.287 17.984 -0.707 1 98.25 24 PRO B O 1
ATOM 1636 N N . LEU B 1 25 ? 3.4 16.641 0.668 1 98.88 25 LEU B N 1
ATOM 1637 C CA . LEU B 1 25 ? 2.266 15.875 1.175 1 98.88 25 LEU B CA 1
ATOM 1638 C C . LEU B 1 25 ? 2.27 15.844 2.699 1 98.88 25 LEU B C 1
ATOM 1640 O O . LEU B 1 25 ? 3.332 15.758 3.32 1 98.88 25 LEU B O 1
ATOM 1644 N N . ALA B 1 26 ? 1.139 15.93 3.273 1 98.94 26 ALA B N 1
ATOM 1645 C CA . ALA B 1 26 ? 0.892 15.625 4.68 1 98.94 26 ALA B CA 1
ATOM 1646 C C . ALA B 1 26 ? -0.083 14.461 4.832 1 98.94 26 ALA B C 1
ATOM 1648 O O . ALA B 1 26 ? -0.99 14.297 4.012 1 98.94 26 ALA B O 1
ATOM 1649 N N . ILE B 1 27 ? 0.126 13.711 5.875 1 98.94 27 ILE B N 1
ATOM 1650 C CA . ILE B 1 27 ? -0.763 12.594 6.168 1 98.94 27 ILE B CA 1
ATOM 1651 C C . ILE B 1 27 ? -1.575 12.891 7.422 1 98.94 27 ILE B C 1
ATOM 1653 O O . ILE B 1 27 ? -1.025 13.344 8.43 1 98.94 27 ILE B O 1
ATOM 1657 N N . VAL B 1 28 ? -2.881 12.703 7.324 1 99 28 VAL B N 1
ATOM 1658 C CA . VAL B 1 28 ? -3.764 12.906 8.469 1 99 28 VAL B CA 1
ATOM 1659 C C . VAL B 1 28 ? -4.434 11.586 8.836 1 99 28 VAL B C 1
ATOM 1661 O O . VAL B 1 28 ? -5.133 10.984 8.016 1 99 28 VAL B O 1
ATOM 1664 N N . LEU B 1 29 ? -4.211 11.156 10.047 1 98.94 29 LEU B N 1
ATOM 1665 C CA . LEU B 1 29 ? -4.852 9.953 10.555 1 98.94 29 LEU B CA 1
ATOM 1666 C C . LEU B 1 29 ? -6.02 10.305 11.469 1 98.94 29 LEU B C 1
ATOM 1668 O O . LEU B 1 29 ? -5.816 10.781 12.594 1 98.94 29 LEU B O 1
ATOM 1672 N N . ASP B 1 30 ? -7.227 10.047 10.953 1 98.81 30 ASP B N 1
ATOM 1673 C CA . ASP B 1 30 ? -8.477 10.375 11.641 1 98.81 30 ASP B CA 1
ATOM 1674 C C . ASP B 1 30 ? -8.953 9.195 12.484 1 98.81 30 ASP B C 1
ATOM 1676 O O . ASP B 1 30 ? -9.695 8.336 12.008 1 98.81 30 ASP B O 1
ATOM 1680 N N . ASN B 1 31 ? -8.594 9.234 13.781 1 98.69 31 ASN B N 1
ATOM 1681 C CA . ASN B 1 31 ? -9.07 8.25 14.758 1 98.69 31 ASN B CA 1
ATOM 1682 C C . ASN B 1 31 ? -8.68 6.832 14.359 1 98.69 31 ASN B C 1
ATOM 1684 O O . ASN B 1 31 ? -9.516 5.922 14.398 1 98.69 31 ASN B O 1
ATOM 1688 N N . VAL B 1 32 ? -7.422 6.668 13.977 1 98.56 32 VAL B N 1
ATOM 1689 C CA . VAL B 1 32 ? -6.91 5.348 13.617 1 98.56 32 VAL B CA 1
ATOM 1690 C C . VAL B 1 32 ? -6.566 4.566 14.883 1 98.56 32 VAL B C 1
ATOM 1692 O O . VAL B 1 32 ? -5.758 5.016 15.695 1 98.56 32 VAL B O 1
ATOM 1695 N N . ARG B 1 33 ? -7.121 3.416 15.055 1 97.38 33 ARG B N 1
ATOM 1696 C CA . ARG B 1 33 ? -7.004 2.643 16.281 1 97.38 33 ARG B CA 1
ATOM 1697 C C . ARG B 1 33 ? -5.758 1.759 16.266 1 97.38 33 ARG B C 1
ATOM 1699 O O . ARG B 1 33 ? -5.102 1.574 17.281 1 97.38 33 ARG B O 1
ATOM 1706 N N . SER B 1 34 ? -5.465 1.146 15.148 1 97.19 34 SER B N 1
ATOM 1707 C CA . SER B 1 34 ? -4.375 0.181 15.047 1 97.19 34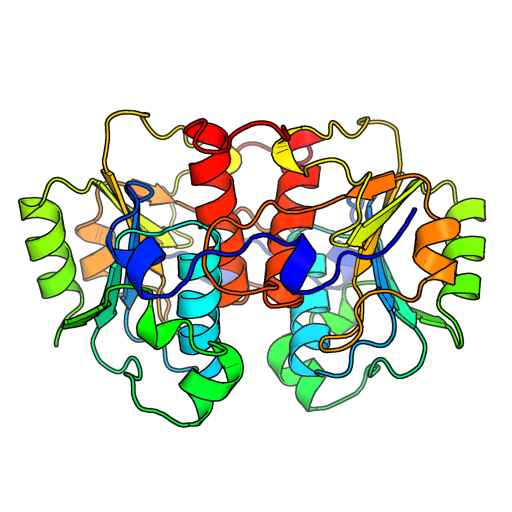 SER B CA 1
ATOM 1708 C C . SER B 1 34 ? -3.02 0.863 15.18 1 97.19 34 SER B C 1
ATOM 1710 O O . SER B 1 34 ? -2.631 1.663 14.328 1 97.19 34 SER B O 1
ATOM 1712 N N . LEU B 1 35 ? -2.305 0.48 16.188 1 98.12 35 LEU B N 1
ATOM 1713 C CA . LEU B 1 35 ? -0.96 1.005 16.406 1 98.12 35 LEU B CA 1
ATOM 1714 C C . LEU B 1 35 ? -0.009 0.536 15.312 1 98.12 35 LEU B C 1
ATOM 1716 O O . LEU B 1 35 ? 0.921 1.255 14.938 1 98.12 35 LEU B O 1
ATOM 1720 N N . ASN B 1 36 ? -0.277 -0.63 14.75 1 97.19 36 ASN B N 1
ATOM 1721 C CA . ASN B 1 36 ? 0.493 -1.13 13.617 1 97.19 36 ASN B CA 1
ATOM 1722 C C . ASN B 1 36 ? 0.327 -0.237 12.391 1 97.19 36 ASN B C 1
ATOM 1724 O O . ASN B 1 36 ? 1.301 0.053 11.695 1 97.19 36 ASN B O 1
ATOM 1728 N N . ASN B 1 37 ? -0.882 0.211 12.188 1 98.31 37 ASN B N 1
ATOM 1729 C CA . ASN B 1 37 ? -1.14 1.118 11.078 1 98.31 37 ASN B CA 1
ATOM 1730 C C . ASN B 1 37 ? -0.433 2.457 11.273 1 98.31 37 ASN B C 1
ATOM 1732 O O . ASN B 1 37 ? 0.101 3.025 10.32 1 98.31 37 ASN B O 1
ATOM 1736 N N . VAL B 1 38 ? -0.406 2.891 12.461 1 98.88 38 VAL B N 1
ATOM 1737 C CA . VAL B 1 38 ? 0.264 4.152 12.766 1 98.88 38 VAL B CA 1
ATOM 1738 C C . VAL B 1 38 ? 1.761 4.02 12.492 1 98.88 38 VAL B C 1
ATOM 1740 O O . VAL B 1 38 ? 2.354 4.867 11.82 1 98.88 38 VAL B O 1
ATOM 1743 N N . GLY B 1 39 ? 2.357 2.949 13.008 1 98.75 39 GLY B N 1
ATOM 1744 C CA . GLY B 1 39 ? 3.77 2.719 12.742 1 98.75 39 GLY B CA 1
ATOM 1745 C C . GLY B 1 39 ? 4.086 2.605 11.258 1 98.75 39 GLY B C 1
ATOM 1746 O O . GLY B 1 39 ? 5.078 3.168 10.789 1 98.75 39 GLY B O 1
ATOM 1747 N N . SER B 1 40 ? 3.238 1.894 10.531 1 98.56 40 SER B N 1
ATOM 1748 C CA . SER B 1 40 ? 3.416 1.744 9.094 1 98.56 40 SER B CA 1
ATOM 1749 C C . SER B 1 40 ? 3.297 3.086 8.375 1 98.56 40 SER B C 1
ATOM 1751 O O . SER B 1 40 ? 3.99 3.332 7.387 1 98.56 40 SER B O 1
ATOM 1753 N N . ALA B 1 41 ? 2.424 3.939 8.883 1 98.81 41 ALA B N 1
ATOM 1754 C CA . ALA B 1 41 ? 2.285 5.281 8.32 1 98.81 41 ALA B CA 1
ATOM 1755 C C . ALA B 1 41 ? 3.59 6.062 8.43 1 98.81 41 ALA B C 1
ATOM 1757 O O . ALA B 1 41 ? 4.016 6.715 7.477 1 98.81 41 ALA B O 1
ATOM 1758 N N . PHE B 1 42 ? 4.207 5.922 9.562 1 98.94 42 PHE B N 1
ATOM 1759 C CA . PHE B 1 42 ? 5.496 6.582 9.758 1 98.94 42 PHE B CA 1
ATOM 1760 C C . PHE B 1 42 ? 6.535 6.027 8.789 1 98.94 42 PHE B C 1
ATOM 1762 O O . PHE B 1 42 ? 7.262 6.793 8.148 1 98.94 42 PHE B O 1
ATOM 1769 N N . ARG B 1 43 ? 6.551 4.742 8.703 1 98.81 43 ARG B N 1
ATOM 1770 C CA . ARG B 1 43 ? 7.551 4.082 7.871 1 98.81 43 ARG B CA 1
ATOM 1771 C C . ARG B 1 43 ? 7.371 4.457 6.402 1 98.81 43 ARG B C 1
ATOM 1773 O O . ARG B 1 43 ? 8.344 4.766 5.711 1 98.81 43 ARG B O 1
ATOM 1780 N N . THR B 1 44 ? 6.172 4.43 5.934 1 98.88 44 THR B N 1
ATOM 1781 C CA . THR B 1 44 ? 5.875 4.809 4.559 1 98.88 44 THR B CA 1
ATOM 1782 C C . THR B 1 44 ? 6.164 6.289 4.332 1 98.88 44 THR B C 1
ATOM 1784 O O . THR B 1 44 ? 6.703 6.672 3.289 1 98.88 44 THR B O 1
ATOM 1787 N N . SER B 1 45 ? 5.844 7.121 5.281 1 98.94 45 SER B N 1
ATOM 1788 C CA . SER B 1 45 ? 6.105 8.555 5.18 1 98.94 45 SER B CA 1
ATOM 1789 C C . SER B 1 45 ? 7.602 8.844 5.125 1 98.94 45 SER B C 1
ATOM 1791 O O . SER B 1 45 ? 8.039 9.727 4.387 1 98.94 45 SER B O 1
ATOM 1793 N N . ASP B 1 46 ? 8.352 8.109 5.91 1 98.88 46 ASP B N 1
ATOM 1794 C CA . ASP B 1 46 ? 9.805 8.219 5.844 1 98.88 46 ASP B CA 1
ATOM 1795 C C . ASP B 1 46 ? 10.32 7.855 4.453 1 98.88 46 ASP B C 1
ATOM 1797 O O . ASP B 1 46 ? 11.086 8.617 3.852 1 98.88 46 ASP B O 1
ATOM 1801 N N . ALA B 1 47 ? 9.812 6.805 3.934 1 98.62 47 ALA B N 1
ATOM 1802 C CA . ALA B 1 47 ? 10.289 6.27 2.66 1 98.62 47 ALA B CA 1
ATOM 1803 C C . ALA B 1 47 ? 10.117 7.293 1.54 1 98.62 47 ALA B C 1
ATOM 1805 O O . ALA B 1 47 ? 10.93 7.34 0.608 1 98.62 47 ALA B O 1
ATOM 1806 N N . PHE B 1 48 ? 9.094 8.141 1.652 1 98.69 48 PHE B N 1
ATOM 1807 C CA . PHE B 1 48 ? 8.781 9.008 0.526 1 98.69 48 PHE B CA 1
ATOM 1808 C C . PHE B 1 48 ? 8.945 10.477 0.911 1 98.69 48 PHE B C 1
ATOM 1810 O O . PHE B 1 48 ? 8.367 11.359 0.277 1 98.69 48 PHE B O 1
ATOM 1817 N N . LEU B 1 49 ? 9.633 10.742 2.006 1 98.56 49 LEU B N 1
ATOM 1818 C CA . LEU B 1 49 ? 9.992 12.086 2.439 1 98.56 49 LEU B CA 1
ATOM 1819 C C . LEU B 1 49 ? 8.742 12.945 2.625 1 98.56 49 LEU B C 1
ATOM 1821 O O . LEU B 1 49 ? 8.727 14.109 2.217 1 98.56 49 LEU B O 1
ATOM 1825 N N . ILE B 1 50 ? 7.75 12.359 3.238 1 98.81 50 ILE B N 1
ATOM 1826 C CA . ILE B 1 50 ? 6.512 13.078 3.508 1 98.81 50 ILE B CA 1
ATOM 1827 C C . ILE B 1 50 ? 6.777 14.211 4.5 1 98.81 50 ILE B C 1
ATOM 1829 O O . ILE B 1 50 ? 7.566 14.047 5.434 1 98.81 50 ILE B O 1
ATOM 1833 N N . GLU B 1 51 ? 6.105 15.297 4.289 1 98.75 51 GLU B N 1
ATOM 1834 C CA . GLU B 1 51 ? 6.391 16.516 5.039 1 98.75 51 GLU B CA 1
ATOM 1835 C C . GLU B 1 51 ? 6.047 16.344 6.52 1 98.75 51 GLU B C 1
ATOM 1837 O O . GLU B 1 51 ? 6.84 16.719 7.391 1 98.75 51 GLU B O 1
ATOM 1842 N N . LYS B 1 52 ? 4.848 15.805 6.805 1 98.81 52 LYS B N 1
ATOM 1843 C CA . LYS B 1 52 ? 4.484 15.586 8.203 1 98.81 52 LYS B CA 1
ATOM 1844 C C . LYS B 1 52 ? 3.279 14.656 8.312 1 98.81 52 LYS B C 1
ATOM 1846 O O . LYS B 1 52 ? 2.568 14.43 7.332 1 98.81 52 LYS B O 1
ATOM 1851 N N . ILE B 1 53 ? 3.092 14.172 9.508 1 98.94 53 ILE B N 1
ATOM 1852 C CA . ILE B 1 53 ? 1.923 13.375 9.875 1 98.94 53 ILE B CA 1
ATOM 1853 C C . ILE B 1 53 ? 1.148 14.086 10.984 1 98.94 53 ILE B C 1
ATOM 1855 O O . ILE B 1 53 ? 1.738 14.547 11.969 1 98.94 53 ILE B O 1
ATOM 1859 N N . CYS B 1 54 ? -0.146 14.203 10.773 1 98.94 54 CYS B N 1
ATOM 1860 C CA . CYS B 1 54 ? -1.047 14.656 11.828 1 98.94 54 CYS B CA 1
ATOM 1861 C C . CYS B 1 54 ? -1.797 13.477 12.438 1 98.94 54 CYS B C 1
ATOM 1863 O O . CYS B 1 54 ? -2.559 12.797 11.75 1 98.94 54 CYS B O 1
ATOM 1865 N N . LEU B 1 55 ? -1.548 13.273 13.711 1 98.94 55 LEU B N 1
ATOM 1866 C CA . LEU B 1 55 ? -2.246 12.25 14.492 1 98.94 55 LEU B CA 1
ATOM 1867 C C . LEU B 1 55 ? -3.428 12.859 15.242 1 98.94 55 LEU B C 1
ATOM 1869 O O . LEU B 1 55 ? -3.246 13.727 16.094 1 98.94 55 LEU B O 1
ATOM 1873 N N . CYS B 1 56 ? -4.68 12.312 14.969 1 98.88 56 CYS B N 1
ATOM 1874 C CA . CYS B 1 56 ? -5.844 13.047 15.453 1 98.88 56 CYS B CA 1
ATOM 1875 C C . CYS B 1 56 ? -6.73 12.156 16.312 1 98.88 56 CYS B C 1
ATOM 1877 O O . CYS B 1 56 ? -6.926 10.984 16 1 98.88 56 CYS B O 1
ATOM 1879 N N . GLY B 1 57 ? -7.312 12.703 17.344 1 98.56 57 GLY B N 1
ATOM 1880 C CA . GLY B 1 57 ? -8.289 12.016 18.172 1 98.56 57 GLY B CA 1
ATOM 1881 C C . GLY B 1 57 ? -7.707 10.844 18.938 1 98.56 57 GLY B C 1
ATOM 1882 O O . GLY B 1 57 ? -6.703 10.984 19.641 1 98.56 57 GLY B O 1
ATOM 1883 N N . ILE B 1 58 ? -8.242 9.656 18.688 1 98.5 58 ILE B N 1
ATOM 1884 C CA . ILE B 1 58 ? -7.848 8.492 19.469 1 98.5 58 ILE B CA 1
ATOM 1885 C C . ILE B 1 58 ? -6.617 7.84 18.844 1 98.5 58 ILE B C 1
ATOM 1887 O O . ILE B 1 58 ? -6.145 6.801 19.328 1 98.5 58 ILE B O 1
ATOM 1891 N N . THR B 1 59 ? -6.105 8.398 17.781 1 98.75 59 THR B N 1
ATOM 1892 C CA . THR B 1 59 ? -4.93 7.82 17.141 1 98.75 59 THR B CA 1
ATOM 1893 C C . THR B 1 59 ? -3.762 7.738 18.109 1 98.75 59 THR B C 1
ATOM 1895 O O . THR B 1 59 ? -3.432 8.719 18.781 1 98.75 59 THR B O 1
ATOM 1898 N N . GLY B 1 60 ? -3.158 6.559 18.188 1 98.44 60 GLY B N 1
ATOM 1899 C CA . GLY B 1 60 ? -1.99 6.414 19.031 1 98.44 60 GLY B CA 1
ATOM 1900 C C . GLY B 1 60 ? -0.841 7.32 18.641 1 98.44 60 GLY B C 1
ATOM 1901 O O . GLY B 1 60 ? -0.667 7.621 17.453 1 98.44 60 GLY B O 1
ATOM 1902 N N . THR B 1 61 ? -0.036 7.695 19.656 1 98.62 61 THR B N 1
ATOM 1903 C CA . THR B 1 61 ? 1.083 8.594 19.391 1 98.62 61 THR B CA 1
ATOM 1904 C C . THR B 1 61 ? 2.389 7.996 19.922 1 98.62 61 THR B C 1
ATOM 1906 O O . THR B 1 61 ? 2.385 7.215 20.875 1 98.62 61 THR B O 1
ATOM 1909 N N . PRO B 1 62 ? 3.477 8.414 19.234 1 98.19 62 PRO B N 1
ATOM 1910 C CA . PRO B 1 62 ? 4.777 8.102 19.828 1 98.19 62 PRO B CA 1
ATOM 1911 C C . PRO B 1 62 ? 5.039 8.898 21.109 1 98.19 62 PRO B C 1
ATOM 1913 O O . PRO B 1 62 ? 4.523 10 21.281 1 98.19 62 PRO B O 1
ATOM 1916 N N . PRO B 1 63 ? 5.82 8.242 22.031 1 97.69 63 PRO B N 1
ATOM 1917 C CA . PRO B 1 63 ? 6.414 6.902 22 1 97.69 63 PRO B CA 1
ATOM 1918 C C . PRO B 1 63 ? 5.422 5.809 22.391 1 97.69 63 PRO B C 1
ATOM 1920 O O . PRO B 1 63 ? 4.621 6.004 23.312 1 97.69 63 PRO B O 1
ATOM 1923 N N . HIS B 1 64 ? 5.348 4.902 21.688 1 97.81 64 HIS B N 1
ATOM 1924 C CA . HIS B 1 64 ? 4.582 3.689 21.953 1 97.81 64 HIS B CA 1
ATOM 1925 C C . HIS B 1 64 ? 5.293 2.457 21.406 1 97.81 64 HIS B C 1
ATOM 1927 O O . HIS B 1 64 ? 5.742 2.455 20.25 1 97.81 64 HIS B O 1
ATOM 1933 N N . ARG B 1 65 ? 5.371 1.448 22.141 1 97.44 65 ARG B N 1
ATOM 1934 C CA . ARG B 1 65 ? 6.16 0.265 21.812 1 97.44 65 ARG B CA 1
ATOM 1935 C C . ARG B 1 65 ? 5.715 -0.337 20.484 1 97.44 65 ARG B C 1
ATOM 1937 O O . ARG B 1 65 ? 6.543 -0.645 19.625 1 97.44 65 ARG B O 1
ATOM 1944 N N . GLU B 1 66 ? 4.441 -0.516 20.312 1 97.12 66 GLU B N 1
ATOM 1945 C CA . GLU B 1 66 ? 3.918 -1.143 19.109 1 97.12 66 GLU B CA 1
ATOM 1946 C C . GLU B 1 66 ? 4.148 -0.258 17.891 1 97.12 66 GLU B C 1
ATOM 1948 O O . GLU B 1 66 ? 4.406 -0.759 16.797 1 97.12 66 GLU B O 1
ATOM 1953 N N . ILE B 1 67 ? 4.031 1.073 18.047 1 98.44 67 ILE B N 1
ATOM 1954 C CA . ILE B 1 67 ? 4.32 2.002 16.969 1 98.44 67 ILE B CA 1
ATOM 1955 C C . ILE B 1 67 ? 5.801 1.927 16.594 1 98.44 67 ILE B C 1
ATOM 1957 O O . ILE B 1 67 ? 6.152 1.863 15.414 1 98.44 67 ILE B O 1
ATOM 1961 N N . GLN B 1 68 ? 6.641 1.865 17.562 1 97.69 68 GLN B N 1
ATOM 1962 C CA . GLN B 1 68 ? 8.086 1.799 17.344 1 97.69 68 GLN B CA 1
ATOM 1963 C C . GLN B 1 68 ? 8.469 0.532 16.594 1 97.69 68 GLN B C 1
ATOM 1965 O O . GLN B 1 68 ? 9.312 0.571 15.695 1 97.69 68 GLN B O 1
ATOM 1970 N N . LYS B 1 69 ? 7.859 -0.54 16.953 1 95.94 69 LYS B N 1
ATOM 1971 C CA . LYS B 1 69 ? 8.148 -1.83 16.344 1 95.94 69 LYS B CA 1
ATOM 1972 C C . LYS B 1 69 ? 7.879 -1.788 14.836 1 95.94 69 LYS B C 1
ATOM 1974 O O . LYS B 1 69 ? 8.664 -2.316 14.047 1 95.94 69 LYS B O 1
ATOM 1979 N N . THR B 1 70 ? 6.875 -1.166 14.445 1 96.75 70 THR B N 1
ATOM 1980 C CA . THR B 1 70 ? 6.473 -1.202 13.047 1 96.75 70 THR B CA 1
ATOM 1981 C C . THR B 1 70 ? 7.059 -0.016 12.281 1 96.75 70 THR B C 1
ATOM 1983 O O . THR B 1 70 ? 7.289 -0.1 11.078 1 96.75 70 THR B O 1
ATOM 1986 N N . ALA B 1 71 ? 7.359 1.057 12.953 1 98.38 71 ALA B N 1
ATOM 1987 C CA . ALA B 1 71 ? 7.902 2.254 12.32 1 98.38 71 ALA B CA 1
ATOM 1988 C C . ALA B 1 71 ? 9.398 2.104 12.055 1 98.38 71 ALA B C 1
ATOM 1990 O O . ALA B 1 71 ? 9.961 2.807 11.211 1 98.38 71 ALA B O 1
ATOM 1991 N N . LEU B 1 72 ? 10.039 1.253 12.867 1 97.31 72 LEU B N 1
ATOM 1992 C CA . LEU B 1 72 ? 11.461 0.957 12.75 1 97.31 72 LEU B CA 1
ATOM 1993 C C . LEU B 1 72 ? 12.297 2.23 12.852 1 97.31 72 LEU B C 1
ATOM 1995 O O . LEU B 1 72 ? 13.203 2.449 12.055 1 97.31 72 LEU B O 1
ATOM 1999 N N . GLY B 1 73 ? 11.875 3.164 13.695 1 97.75 73 GLY B N 1
ATOM 2000 C CA . GLY B 1 73 ? 12.656 4.367 13.945 1 97.75 73 GLY B CA 1
ATOM 2001 C C . GLY B 1 73 ? 12.18 5.566 13.148 1 97.75 73 GLY B C 1
ATOM 2002 O O . GLY B 1 73 ? 12.648 6.684 13.367 1 97.75 73 GLY B O 1
ATOM 2003 N N . ALA B 1 74 ? 11.25 5.375 12.281 1 98.69 74 ALA B N 1
ATOM 2004 C CA . ALA B 1 74 ? 10.781 6.453 11.422 1 98.69 74 ALA B CA 1
ATOM 2005 C C . ALA B 1 74 ? 10.109 7.555 12.227 1 98.69 74 ALA B C 1
ATOM 2007 O O . ALA B 1 74 ? 9.914 8.664 11.734 1 98.69 74 ALA B O 1
ATOM 2008 N N . THR B 1 75 ? 9.766 7.277 13.477 1 98.62 75 THR B N 1
ATOM 2009 C CA . THR B 1 75 ? 9.188 8.297 14.336 1 98.62 75 THR B CA 1
ATOM 2010 C C . THR B 1 75 ? 10.219 9.375 14.664 1 98.62 75 THR B C 1
ATOM 2012 O O . THR B 1 75 ? 9.859 10.477 15.078 1 98.62 75 THR B O 1
ATOM 2015 N N . GLU B 1 76 ? 11.477 9.094 14.43 1 98.31 76 GLU B N 1
ATOM 2016 C CA . GLU B 1 76 ? 12.539 10.047 14.727 1 98.31 76 GLU B CA 1
ATOM 2017 C C . GLU B 1 76 ? 12.82 10.953 13.531 1 98.31 76 GLU B C 1
ATOM 2019 O O . GLU B 1 76 ? 13.406 12.023 13.68 1 98.31 76 GLU B O 1
ATOM 2024 N N . SER B 1 77 ? 12.422 10.523 12.375 1 98.69 77 SER B N 1
ATOM 2025 C CA . SER B 1 77 ? 12.734 11.281 11.172 1 98.69 77 SER B CA 1
ATOM 2026 C C . SER B 1 77 ? 11.531 12.102 10.711 1 98.69 77 SER B C 1
ATOM 2028 O O . SER B 1 77 ? 11.641 13.312 10.5 1 98.69 77 SER B O 1
ATOM 2030 N N . VAL B 1 78 ? 10.383 11.516 10.664 1 98.81 78 VAL B N 1
ATOM 2031 C CA . VAL B 1 78 ? 9.195 12.156 10.109 1 98.81 78 VAL B CA 1
ATOM 2032 C C . VAL B 1 78 ? 8.617 13.141 11.117 1 98.81 78 VAL B C 1
ATOM 2034 O O . VAL B 1 78 ? 8.398 12.789 12.281 1 98.81 78 VAL B O 1
ATOM 2037 N N . GLU B 1 79 ? 8.406 14.344 10.688 1 98.81 79 GLU B N 1
ATOM 2038 C CA . GLU B 1 79 ? 7.715 15.312 11.531 1 98.81 79 GLU B CA 1
ATOM 2039 C C . GLU B 1 79 ? 6.273 14.891 11.789 1 98.81 79 GLU B C 1
ATOM 2041 O O . GLU B 1 79 ? 5.59 14.406 10.875 1 98.81 79 GLU B O 1
ATOM 2046 N N . TRP B 1 80 ? 5.875 15.078 13.078 1 98.88 80 TRP B N 1
ATOM 2047 C CA . TRP B 1 80 ? 4.477 14.773 13.367 1 98.88 80 TRP B CA 1
ATOM 2048 C C . TRP B 1 80 ? 3.941 15.672 14.477 1 98.88 80 TRP B C 1
ATOM 2050 O O . TRP B 1 80 ? 4.715 16.266 15.234 1 98.88 80 TRP B O 1
ATOM 2060 N N . GLU B 1 81 ? 2.641 15.766 14.469 1 98.69 81 GLU B N 1
ATOM 2061 C CA . GLU B 1 81 ? 1.933 16.516 15.5 1 98.69 81 GLU B CA 1
ATOM 2062 C C . GLU B 1 81 ? 0.622 15.828 15.875 1 98.69 81 GLU B C 1
ATOM 2064 O O . GLU B 1 81 ? 0.041 15.102 15.07 1 98.69 81 GLU B O 1
ATOM 2069 N N . TYR B 1 82 ? 0.246 16.094 17.109 1 98.88 82 TYR B N 1
ATOM 2070 C CA . TYR B 1 82 ? -1.034 15.594 17.594 1 98.88 82 TYR B CA 1
ATOM 2071 C C . TYR B 1 82 ? -2.086 16.703 17.609 1 98.88 82 TYR B C 1
ATOM 2073 O O . TYR B 1 82 ? -1.782 17.844 17.922 1 98.88 82 TYR B O 1
ATOM 2081 N N . HIS B 1 83 ? -3.309 16.312 17.203 1 98.81 83 HIS B N 1
ATOM 2082 C CA . HIS B 1 83 ? -4.48 17.188 17.281 1 98.81 83 HIS B CA 1
ATOM 2083 C C . HIS B 1 83 ? -5.637 16.484 17.984 1 98.81 83 HIS B C 1
ATOM 2085 O O . HIS B 1 83 ? -5.926 15.32 17.703 1 98.81 83 HIS B O 1
ATOM 2091 N N . ASP B 1 84 ? -6.324 17.234 18.828 1 98.5 84 ASP B N 1
ATOM 2092 C CA . ASP B 1 84 ? -7.477 16.672 19.531 1 98.5 84 ASP B CA 1
ATOM 2093 C C . ASP B 1 84 ? -8.562 16.25 18.547 1 98.5 84 ASP B C 1
ATOM 2095 O O . ASP B 1 84 ? -9.258 15.258 18.766 1 98.5 84 ASP B O 1
ATOM 2099 N N . THR B 1 85 ? -8.711 17.062 17.516 1 98.44 85 THR B N 1
ATOM 2100 C CA . THR B 1 85 ? -9.719 16.766 16.516 1 98.44 85 THR B CA 1
ATOM 2101 C C . THR B 1 85 ? -9.125 16.828 15.109 1 98.44 85 THR B C 1
ATOM 2103 O O . THR B 1 85 ? -8.188 17.594 14.859 1 98.44 85 THR B O 1
ATOM 2106 N N . THR B 1 86 ? -9.727 16.016 14.266 1 98.69 86 THR B N 1
ATOM 2107 C CA . THR B 1 86 ? -9.289 16.047 12.875 1 98.69 86 THR B CA 1
ATOM 2108 C C . THR B 1 86 ? -9.617 17.391 12.234 1 98.69 86 THR B C 1
ATOM 2110 O O . THR B 1 86 ? -8.852 17.906 11.414 1 98.69 86 THR B O 1
ATOM 2113 N N . ALA B 1 87 ? -10.727 17.984 12.586 1 98.25 87 ALA B N 1
ATOM 2114 C CA . ALA B 1 87 ? -11.109 19.297 12.078 1 98.25 87 ALA B CA 1
ATOM 2115 C C . ALA B 1 87 ? -10.031 20.344 12.383 1 98.25 87 ALA B C 1
ATOM 2117 O O . ALA B 1 87 ? -9.711 21.172 11.531 1 98.25 87 ALA B O 1
ATOM 2118 N N . GLY B 1 88 ? -9.531 20.266 13.562 1 98.31 88 GLY B N 1
ATOM 2119 C CA . GLY B 1 88 ? -8.453 21.188 13.93 1 98.31 88 GLY B CA 1
ATOM 2120 C C . GLY B 1 88 ? -7.215 21.016 13.07 1 98.31 88 GLY B C 1
ATOM 2121 O O . GLY B 1 88 ? -6.59 22 12.672 1 98.31 88 GLY B O 1
ATOM 2122 N N . ALA B 1 89 ? -6.824 19.797 12.789 1 98.75 89 ALA B N 1
ATOM 2123 C CA . ALA B 1 89 ? -5.676 19.516 11.93 1 98.75 89 ALA B CA 1
ATOM 2124 C C . ALA B 1 89 ? -5.895 20.047 10.523 1 98.75 89 ALA B C 1
ATOM 2126 O O . ALA B 1 89 ? -5.004 20.688 9.945 1 98.75 89 ALA B O 1
ATOM 2127 N N . ILE B 1 90 ? -7.043 19.828 10.016 1 98.56 90 ILE B N 1
ATOM 2128 C CA . ILE B 1 90 ? -7.395 20.234 8.664 1 98.56 90 ILE B CA 1
ATOM 2129 C C . ILE B 1 90 ? -7.34 21.766 8.562 1 98.56 90 ILE B C 1
ATOM 2131 O O . ILE B 1 90 ? -6.816 22.312 7.594 1 98.56 90 ILE B O 1
ATOM 2135 N N . ASP B 1 91 ? -7.859 22.406 9.562 1 98.38 91 ASP B N 1
ATOM 2136 C CA . ASP B 1 91 ? -7.832 23.859 9.586 1 98.38 91 ASP B CA 1
ATOM 2137 C C . ASP B 1 91 ? -6.398 24.391 9.531 1 98.38 91 ASP B C 1
ATOM 2139 O O . ASP B 1 91 ? -6.098 25.328 8.789 1 98.38 91 ASP B O 1
ATOM 2143 N N . GLN B 1 92 ? -5.594 23.844 10.305 1 98.69 92 GLN B N 1
ATOM 2144 C CA . GLN B 1 92 ? -4.188 24.234 10.312 1 98.69 92 GLN B CA 1
ATOM 2145 C C . GLN B 1 92 ? -3.541 23.984 8.961 1 98.69 92 GLN B C 1
ATOM 2147 O O . GLN B 1 92 ? -2.834 24.844 8.43 1 98.69 92 GLN B O 1
ATOM 2152 N N . LEU B 1 93 ? -3.77 22.828 8.398 1 98.81 93 LEU B N 1
ATOM 2153 C CA . LEU B 1 93 ? -3.172 22.469 7.121 1 98.81 93 LEU B CA 1
ATOM 2154 C C . LEU B 1 93 ? -3.668 23.375 6.004 1 98.81 93 LEU B C 1
ATOM 2156 O O . LEU B 1 93 ? -2.896 23.75 5.117 1 98.81 93 LEU B O 1
ATOM 2160 N N . ARG B 1 94 ? -4.902 23.719 6.09 1 98.5 94 ARG B N 1
ATOM 2161 C CA . ARG B 1 94 ? -5.441 24.672 5.121 1 98.5 94 ARG B CA 1
ATOM 2162 C C . ARG B 1 94 ? -4.703 26 5.191 1 98.5 94 ARG B C 1
ATOM 2164 O O . ARG B 1 94 ? -4.359 26.594 4.16 1 98.5 94 ARG B O 1
ATOM 2171 N N . ARG B 1 95 ? -4.504 26.406 6.379 1 98.44 95 ARG B N 1
ATOM 2172 C CA . ARG B 1 95 ? -3.785 27.656 6.574 1 98.44 95 ARG B CA 1
ATOM 2173 C C . ARG B 1 95 ? -2.359 27.562 6.043 1 98.44 95 ARG B C 1
ATOM 2175 O O . ARG B 1 95 ? -1.781 28.562 5.613 1 98.44 95 ARG B O 1
ATOM 2182 N N . GLU B 1 96 ? -1.84 26.391 6.043 1 98.5 96 GLU B N 1
ATOM 2183 C CA . GLU B 1 96 ? -0.479 26.156 5.566 1 98.5 96 GLU B CA 1
ATOM 2184 C C . GLU B 1 96 ? -0.453 25.938 4.059 1 98.5 96 GLU B C 1
ATOM 2186 O O . GLU B 1 96 ? 0.606 25.688 3.482 1 98.5 96 GLU B O 1
ATOM 2191 N N . GLY B 1 97 ? -1.628 25.906 3.377 1 98.44 97 GLY B N 1
ATOM 2192 C CA . GLY B 1 97 ? -1.69 25.891 1.924 1 98.44 97 GLY B CA 1
ATOM 2193 C C . GLY B 1 97 ? -1.943 24.5 1.358 1 98.44 97 GLY B C 1
ATOM 2194 O O . GLY B 1 97 ? -1.831 24.297 0.149 1 98.44 97 GLY B O 1
ATOM 2195 N N . PHE B 1 98 ? -2.357 23.594 2.188 1 98.88 98 PHE B N 1
ATOM 2196 C CA . PHE B 1 98 ? -2.596 22.234 1.707 1 98.88 98 PHE B CA 1
ATOM 2197 C C . PHE B 1 98 ? -3.994 22.109 1.116 1 98.88 98 PHE B C 1
ATOM 2199 O O . PHE B 1 98 ? -4.957 22.656 1.661 1 98.88 98 PHE B O 1
ATOM 2206 N N . VAL B 1 99 ? -4.098 21.422 -0.002 1 98.88 99 VAL B N 1
ATOM 2207 C CA . VAL B 1 99 ? -5.363 20.922 -0.527 1 98.88 99 VAL B CA 1
ATOM 2208 C C . VAL B 1 99 ? -5.758 19.641 0.202 1 98.88 99 VAL B C 1
ATOM 2210 O O . VAL B 1 99 ? -4.984 18.688 0.239 1 98.88 99 VAL B O 1
ATOM 2213 N N . ILE B 1 100 ? -6.953 19.625 0.753 1 98.88 100 ILE B N 1
ATOM 2214 C CA . ILE B 1 100 ? -7.359 18.5 1.604 1 98.88 100 ILE B CA 1
ATOM 2215 C C . ILE B 1 100 ? -8.023 17.422 0.757 1 98.88 100 ILE B C 1
ATOM 2217 O O . ILE B 1 100 ? -9.023 17.688 0.084 1 98.88 100 ILE B O 1
ATOM 2221 N N . CYS B 1 101 ? -7.48 16.203 0.803 1 98.88 101 CYS B N 1
ATOM 2222 C CA . CYS B 1 101 ? -8.016 15.047 0.105 1 98.88 101 CYS B CA 1
ATOM 2223 C C . CYS B 1 101 ? -8.367 13.93 1.088 1 98.88 101 CYS B C 1
ATOM 2225 O O . CYS B 1 101 ? -7.477 13.328 1.689 1 98.88 101 CYS B O 1
ATOM 2227 N N . SER B 1 102 ? -9.648 13.641 1.193 1 98.75 102 SER B N 1
ATOM 2228 C CA . SER B 1 102 ? -10.094 12.531 2.035 1 98.75 102 SER B CA 1
ATOM 2229 C C . SER B 1 102 ? -10.234 11.25 1.229 1 98.75 102 SER B C 1
ATOM 2231 O O . SER B 1 102 ? -10.789 11.258 0.129 1 98.75 102 SER B O 1
ATOM 2233 N N . PHE B 1 103 ? -9.719 10.164 1.766 1 98.56 103 PHE B N 1
ATOM 2234 C CA . PHE B 1 103 ? -9.859 8.867 1.117 1 98.56 103 PHE B CA 1
ATOM 2235 C C . PHE B 1 103 ? -11.031 8.086 1.705 1 98.56 103 PHE B C 1
ATOM 2237 O O . PHE B 1 103 ? -10.914 7.508 2.789 1 98.56 103 PHE B O 1
ATOM 2244 N N . GLU B 1 104 ? -12.094 8.07 1.019 1 97.19 104 GLU B N 1
ATOM 2245 C CA . GLU B 1 104 ? -13.344 7.445 1.452 1 97.19 104 GLU B CA 1
ATOM 2246 C C . GLU B 1 104 ? -14.203 7.047 0.258 1 97.19 104 GLU B C 1
ATOM 2248 O O . GLU B 1 104 ? -14.094 7.633 -0.821 1 97.19 104 GLU B O 1
ATOM 2253 N N . GLN B 1 105 ? -14.938 5.973 0.47 1 95.19 105 GLN B N 1
ATOM 2254 C CA . GLN B 1 105 ? -15.914 5.562 -0.537 1 95.19 105 GLN B CA 1
ATOM 2255 C C . GLN B 1 105 ? -17.234 6.293 -0.348 1 95.19 105 GLN B C 1
ATOM 2257 O O . GLN B 1 105 ? -18.047 5.906 0.494 1 95.19 105 GLN B O 1
ATOM 2262 N N . VAL B 1 106 ? -17.469 7.375 -1.147 1 94.19 106 VAL B N 1
ATOM 2263 C CA . VAL B 1 106 ? -18.703 8.156 -1.104 1 94.19 106 VAL B CA 1
ATOM 2264 C C . VAL B 1 106 ? -19.297 8.258 -2.504 1 94.19 106 VAL B C 1
ATOM 2266 O O . VAL B 1 106 ? -18.656 7.902 -3.492 1 94.19 106 VAL B O 1
ATOM 2269 N N . ASP B 1 107 ? -20.562 8.695 -2.633 1 92.06 107 ASP B N 1
ATOM 2270 C CA . ASP B 1 107 ? -21.312 8.68 -3.883 1 92.06 107 ASP B CA 1
ATOM 2271 C C . ASP B 1 107 ? -20.672 9.594 -4.922 1 92.06 107 ASP B C 1
ATOM 2273 O O . ASP B 1 107 ? -20.812 9.367 -6.125 1 92.06 107 ASP B O 1
ATOM 2277 N N . GLN B 1 108 ? -19.891 10.555 -4.535 1 91.75 108 GLN B N 1
ATOM 2278 C CA . GLN B 1 108 ? -19.312 11.508 -5.48 1 91.75 108 GLN B CA 1
ATOM 2279 C C . GLN B 1 108 ? -17.797 11.508 -5.41 1 91.75 108 GLN B C 1
ATOM 2281 O O . GLN B 1 108 ? -17.156 12.492 -5.777 1 91.75 108 GLN B O 1
ATOM 2286 N N . SER B 1 109 ? -17.297 10.445 -4.957 1 95.75 109 SER B N 1
ATOM 2287 C CA . SER B 1 109 ? -15.844 10.383 -4.879 1 95.75 109 SER B CA 1
ATOM 2288 C C . SER B 1 109 ? -15.219 10.297 -6.266 1 95.75 109 SER B C 1
ATOM 2290 O O . SER B 1 109 ? -15.875 9.875 -7.223 1 95.75 109 SER B O 1
ATOM 2292 N N . VAL B 1 110 ? -13.969 10.805 -6.398 1 97.25 110 VAL B N 1
ATOM 2293 C CA . VAL B 1 110 ? -13.164 10.656 -7.602 1 97.25 110 VAL B CA 1
ATOM 2294 C C . VAL B 1 110 ? -12.219 9.461 -7.453 1 97.25 110 VAL B C 1
ATOM 2296 O O . VAL B 1 110 ? -11.555 9.312 -6.426 1 97.25 110 VAL B O 1
ATOM 2299 N N . PHE B 1 111 ? -12.258 8.57 -8.469 1 98.12 111 PHE B N 1
ATOM 2300 C CA . PHE B 1 111 ? -11.32 7.449 -8.43 1 98.12 111 PHE B CA 1
ATOM 2301 C C . PHE B 1 111 ? -9.883 7.945 -8.484 1 98.12 111 PHE B C 1
ATOM 2303 O O . PHE B 1 111 ? -9.555 8.844 -9.258 1 98.12 111 PHE B O 1
ATOM 2310 N N . LEU B 1 112 ? -9.047 7.348 -7.664 1 98.62 112 LEU B N 1
ATOM 2311 C CA . LEU B 1 112 ? -7.66 7.773 -7.512 1 98.62 112 LEU B CA 1
ATOM 2312 C C . LEU B 1 112 ? -6.926 7.723 -8.852 1 98.62 112 LEU B C 1
ATOM 2314 O O . LEU B 1 112 ? -6.129 8.609 -9.156 1 98.62 112 LEU B O 1
ATOM 2318 N N . ASN B 1 113 ? -7.195 6.66 -9.664 1 98.25 113 ASN B N 1
ATOM 2319 C CA . ASN B 1 113 ? -6.508 6.523 -10.945 1 98.25 113 ASN B CA 1
ATOM 2320 C C . ASN B 1 113 ? -6.898 7.641 -11.906 1 98.25 113 ASN B C 1
ATOM 2322 O O . ASN B 1 113 ? -6.207 7.879 -12.898 1 98.25 113 ASN B O 1
ATOM 2326 N N . GLU B 1 114 ? -7.961 8.367 -11.633 1 97.75 114 GLU B N 1
ATOM 2327 C CA . GLU B 1 114 ? -8.461 9.414 -12.516 1 97.75 114 GLU B CA 1
ATOM 2328 C C . GLU B 1 114 ? -8.133 10.805 -11.969 1 97.75 114 GLU B C 1
ATOM 2330 O O . GLU B 1 114 ? -8.352 11.805 -12.648 1 97.75 114 GLU B O 1
ATOM 2335 N N . PHE B 1 115 ? -7.684 10.828 -10.773 1 98.38 115 PHE B N 1
ATOM 2336 C CA . PHE B 1 115 ? -7.32 12.102 -10.156 1 98.38 115 PHE B CA 1
ATOM 2337 C C . PHE B 1 115 ? -5.914 12.516 -10.562 1 98.38 115 PHE B C 1
ATOM 2339 O O . PHE B 1 115 ? -4.988 11.703 -10.539 1 98.38 115 PHE B O 1
ATOM 2346 N N . HIS B 1 116 ? -5.754 13.797 -10.875 1 98 116 HIS B N 1
ATOM 2347 C CA . HIS B 1 116 ? -4.457 14.32 -11.281 1 98 116 HIS B CA 1
ATOM 2348 C C . HIS B 1 116 ? -4.035 15.492 -10.398 1 98 116 HIS B C 1
ATOM 2350 O O . HIS B 1 116 ? -4.449 16.641 -10.633 1 98 116 HIS B O 1
ATOM 2356 N N . PRO B 1 117 ? -3.17 15.203 -9.43 1 98.31 117 PRO B N 1
ATOM 2357 C CA . PRO B 1 117 ? -2.686 16.297 -8.594 1 98.31 117 PRO B CA 1
ATOM 2358 C C . PRO B 1 117 ? -1.838 17.312 -9.367 1 98.31 117 PRO B C 1
ATOM 2360 O O . PRO B 1 117 ? -1.138 16.938 -10.312 1 98.31 117 PRO B O 1
ATOM 2363 N N . GLU B 1 118 ? -1.921 18.516 -8.922 1 97.44 118 GLU B N 1
ATOM 2364 C CA . GLU B 1 118 ? -1.08 19.562 -9.5 1 97.44 118 GLU B CA 1
ATOM 2365 C C . GLU B 1 118 ? 0.309 19.562 -8.867 1 97.44 118 GLU B C 1
ATOM 2367 O O . GLU B 1 118 ? 0.441 19.453 -7.645 1 97.44 118 GLU B O 1
ATOM 2372 N N . GLN B 1 119 ? 1.352 19.75 -9.641 1 93.56 119 GLN B N 1
ATOM 2373 C CA . GLN B 1 119 ? 2.734 19.641 -9.195 1 93.56 119 GLN B CA 1
ATOM 2374 C C . GLN B 1 119 ? 3.104 20.766 -8.242 1 93.56 119 GLN B C 1
ATOM 2376 O O . GLN B 1 119 ? 3.963 20.609 -7.371 1 93.56 119 GLN B O 1
ATOM 2381 N N . GLU B 1 120 ? 2.424 21.875 -8.305 1 93.06 120 GLU B N 1
ATOM 2382 C CA . GLU B 1 120 ? 2.822 23.047 -7.527 1 93.06 120 GLU B CA 1
ATOM 2383 C C . GLU B 1 120 ? 1.997 23.172 -6.25 1 93.06 120 GLU B C 1
ATOM 2385 O O . GLU B 1 120 ? 2.178 24.109 -5.473 1 93.06 120 GLU B O 1
ATOM 2390 N N . LYS B 1 121 ? 1.185 22.172 -5.984 1 97.75 121 LYS B N 1
ATOM 2391 C CA . LYS B 1 121 ? 0.315 22.234 -4.812 1 97.75 121 LYS B CA 1
ATOM 2392 C C . LYS B 1 121 ? 0.778 21.266 -3.73 1 97.75 121 LYS B C 1
ATOM 2394 O O . LYS B 1 121 ? 1.529 20.328 -4.012 1 97.75 121 LYS B O 1
ATOM 2399 N N . LYS B 1 122 ? 0.373 21.609 -2.543 1 98.69 122 LYS B N 1
ATOM 2400 C CA . LYS B 1 122 ? 0.533 20.719 -1.401 1 98.69 122 LYS B CA 1
ATOM 2401 C C . LYS B 1 122 ? -0.77 19.984 -1.091 1 98.69 122 LYS B C 1
ATOM 2403 O O . LYS B 1 122 ? -1.853 20.562 -1.183 1 98.69 122 LYS B O 1
ATOM 2408 N N . TYR B 1 123 ?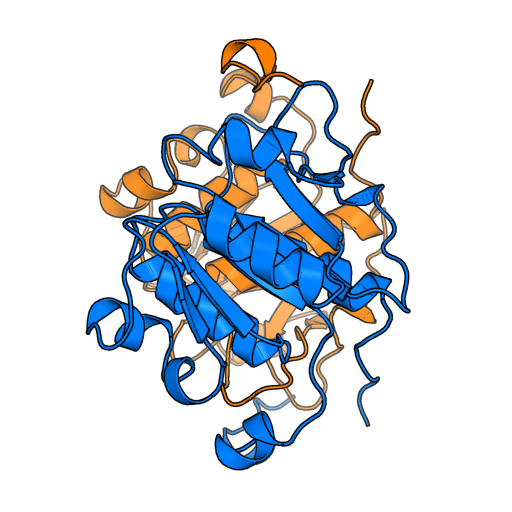 -0.67 18.734 -0.785 1 98.94 123 TYR B N 1
ATOM 2409 C CA . TYR B 1 123 ? -1.869 17.938 -0.506 1 98.94 123 TYR B CA 1
ATOM 2410 C C . TYR B 1 123 ? -1.795 17.312 0.875 1 98.94 123 TYR B C 1
ATOM 2412 O O . TYR B 1 123 ? -0.732 16.844 1.296 1 98.94 123 TYR B O 1
ATOM 2420 N N . ALA B 1 124 ? -2.885 17.328 1.58 1 98.94 124 ALA B N 1
ATOM 2421 C CA . ALA B 1 124 ? -3.08 16.547 2.797 1 98.94 124 ALA B CA 1
ATOM 2422 C C . ALA B 1 124 ? -3.98 15.344 2.535 1 98.94 124 ALA B C 1
ATOM 2424 O O . ALA B 1 124 ? -5.117 15.5 2.084 1 98.94 124 ALA B O 1
ATOM 2425 N N . LEU B 1 125 ? -3.484 14.195 2.752 1 98.94 125 LEU B N 1
ATOM 2426 C CA . LEU B 1 125 ? -4.223 12.953 2.543 1 98.94 125 LEU B CA 1
ATOM 2427 C C . LEU B 1 125 ? -4.777 12.422 3.859 1 98.94 125 LEU B C 1
ATOM 2429 O O . LEU B 1 125 ? -4.012 12.078 4.766 1 98.94 125 LEU B O 1
ATOM 2433 N N . VAL B 1 126 ? -6.105 12.344 3.955 1 98.94 126 VAL B N 1
ATOM 2434 C CA . VAL B 1 126 ? -6.781 11.969 5.195 1 98.94 126 VAL B CA 1
ATOM 2435 C C . VAL B 1 126 ? -7.246 10.516 5.117 1 98.94 126 VAL B C 1
ATOM 2437 O O . VAL B 1 126 ? -7.914 10.125 4.156 1 98.94 126 VAL B O 1
ATOM 2440 N N . PHE B 1 127 ? -6.879 9.758 6.121 1 98.81 127 PHE B N 1
ATOM 2441 C CA . PHE B 1 127 ? -7.297 8.367 6.262 1 98.81 127 PHE B CA 1
ATOM 2442 C C . PHE B 1 127 ? -8.031 8.156 7.578 1 98.81 127 PHE B C 1
ATOM 2444 O O . PHE B 1 127 ? -7.664 8.734 8.602 1 98.81 127 PHE B O 1
ATOM 2451 N N . GLY B 1 128 ? -9.023 7.312 7.543 1 97.56 128 GLY B N 1
ATOM 2452 C CA . GLY B 1 128 ? -9.93 7.266 8.672 1 97.56 128 GLY B CA 1
ATOM 2453 C C . GLY B 1 128 ? -9.875 5.953 9.43 1 97.56 128 GLY B C 1
ATOM 2454 O O . GLY B 1 128 ? -9.031 5.098 9.141 1 97.56 128 GLY B O 1
ATOM 2455 N N . ASN B 1 129 ? -10.797 5.828 10.359 1 95.94 129 ASN B N 1
ATOM 2456 C CA . ASN B 1 129 ? -10.945 4.715 11.289 1 95.94 129 ASN B CA 1
ATOM 2457 C C . ASN B 1 129 ? -11.211 3.402 10.555 1 95.94 129 ASN B C 1
ATOM 2459 O O . ASN B 1 129 ? -11.953 3.373 9.57 1 95.94 129 ASN B O 1
ATOM 2463 N N . GLU B 1 130 ? -10.633 2.297 11.094 1 93.56 130 GLU B N 1
ATOM 2464 C CA . GLU B 1 130 ? -10.719 0.977 10.469 1 93.56 130 GLU B CA 1
ATOM 2465 C C . GLU B 1 130 ? -12.172 0.535 10.312 1 93.56 130 GLU B C 1
ATOM 2467 O O . GLU B 1 130 ? -12.523 -0.122 9.328 1 93.56 130 GLU B O 1
ATOM 2472 N N . VAL B 1 131 ? -13.023 0.974 11.227 1 91.88 131 VAL B N 1
ATOM 2473 C CA . VAL B 1 131 ? -14.398 0.489 11.289 1 91.88 131 VAL B CA 1
ATOM 2474 C C . VAL B 1 131 ? -15.344 1.532 10.688 1 91.88 131 VAL B C 1
ATOM 2476 O O . VAL B 1 131 ? -16.141 1.222 9.797 1 91.88 131 VAL B O 1
ATOM 2479 N N . PHE B 1 132 ? -15.062 2.822 11.031 1 92.38 132 PHE B N 1
ATOM 2480 C CA . PHE B 1 132 ? -16.062 3.838 10.742 1 92.38 132 PHE B CA 1
ATOM 2481 C C . PHE B 1 132 ? -15.633 4.715 9.578 1 92.38 132 PHE B C 1
ATOM 2483 O O . PHE B 1 132 ? -16.422 5.516 9.07 1 92.38 132 PHE B O 1
ATOM 2490 N N . GLY B 1 133 ? -14.398 4.57 9.18 1 95.56 133 GLY B N 1
ATOM 2491 C CA . GLY B 1 133 ? -13.891 5.461 8.141 1 95.56 133 GLY B CA 1
ATOM 2492 C C . GLY B 1 133 ? -13.664 6.879 8.641 1 95.56 133 GLY B C 1
ATOM 2493 O O . GLY B 1 133 ? -13.422 7.098 9.828 1 95.56 133 GLY B O 1
ATOM 2494 N N . ILE B 1 134 ? -13.648 7.746 7.707 1 96.94 134 ILE B N 1
ATOM 2495 C CA . ILE B 1 134 ? -13.406 9.148 8.023 1 96.94 134 ILE B CA 1
ATOM 2496 C C . ILE B 1 134 ? -14.68 9.789 8.562 1 96.94 134 ILE B C 1
ATOM 2498 O O . ILE B 1 134 ? -15.773 9.516 8.07 1 96.94 134 ILE B O 1
ATOM 2502 N N . ASP B 1 135 ? -14.477 10.641 9.562 1 94.88 135 ASP B N 1
ATOM 2503 C CA . ASP B 1 135 ? -15.609 11.383 10.102 1 94.88 135 ASP B CA 1
ATOM 2504 C C . ASP B 1 135 ? -16.328 12.164 9 1 94.88 135 ASP B C 1
ATOM 2506 O O . ASP B 1 135 ? -15.68 12.766 8.141 1 94.88 135 ASP B O 1
ATOM 2510 N N . HIS B 1 136 ? -17.641 12.211 9.109 1 94.31 136 HIS B N 1
ATOM 2511 C CA . HIS B 1 136 ? -18.438 12.844 8.062 1 94.31 136 HIS B CA 1
ATOM 2512 C C . HIS B 1 136 ? -18.109 14.328 7.953 1 94.31 136 HIS B C 1
ATOM 2514 O O . HIS B 1 136 ? -18.078 14.883 6.848 1 94.31 136 HIS B O 1
ATOM 2520 N N . GLU B 1 137 ? -17.906 14.969 9.023 1 95.31 137 GLU B N 1
ATOM 2521 C CA . GLU B 1 137 ? -17.578 16.391 9.023 1 95.31 137 GLU B CA 1
ATOM 2522 C C . GLU B 1 137 ? -16.281 16.656 8.273 1 95.31 137 GLU B C 1
ATOM 2524 O O . GLU B 1 137 ? -16.141 17.672 7.602 1 95.31 137 GLU B O 1
ATOM 2529 N N . VAL B 1 138 ? -15.359 15.742 8.391 1 96.94 138 VAL B N 1
ATOM 2530 C CA . VAL B 1 138 ? -14.062 15.852 7.723 1 96.94 138 VAL B CA 1
ATOM 2531 C C . VAL B 1 138 ? -14.25 15.68 6.215 1 96.94 138 VAL B C 1
ATOM 2533 O O . VAL B 1 138 ? -13.656 16.422 5.426 1 96.94 138 VAL B O 1
ATOM 2536 N N . ILE B 1 139 ? -15.086 14.734 5.867 1 97 139 ILE B N 1
ATOM 2537 C CA . ILE B 1 139 ? -15.391 14.508 4.461 1 97 139 ILE B CA 1
ATOM 2538 C C . ILE B 1 139 ? -15.969 15.781 3.848 1 97 139 ILE B C 1
ATOM 2540 O O . ILE B 1 139 ? -15.523 16.234 2.789 1 97 139 ILE B O 1
ATOM 2544 N N . LEU B 1 140 ? -16.844 16.422 4.566 1 95.69 140 LEU B N 1
ATOM 2545 C CA . LEU B 1 140 ? -17.547 17.609 4.074 1 95.69 140 LEU B CA 1
ATOM 2546 C C . LEU B 1 140 ? -16.578 18.797 3.967 1 95.69 140 LEU B C 1
ATOM 2548 O O . LEU B 1 140 ? -16.766 19.672 3.127 1 95.69 140 LEU B O 1
ATOM 2552 N N . SER B 1 141 ? -15.594 18.75 4.758 1 95.94 141 SER B N 1
ATOM 2553 C CA . SER B 1 141 ? -14.641 19.859 4.801 1 95.94 141 SER B CA 1
ATOM 2554 C C . SER B 1 141 ? -13.492 19.625 3.828 1 95.94 141 SER B C 1
ATOM 2556 O O . SER B 1 141 ? -12.594 20.469 3.709 1 95.94 141 SER B O 1
ATOM 2558 N N . SER B 1 142 ? -13.492 18.547 3.111 1 97.75 142 SER B N 1
ATOM 2559 C CA . SER B 1 142 ? -12.391 18.219 2.215 1 97.75 142 SER B CA 1
ATOM 2560 C C . SER B 1 142 ? -12.57 18.875 0.851 1 97.75 142 SER B C 1
ATOM 2562 O O . SER B 1 142 ? -13.695 19.094 0.405 1 97.75 142 SER B O 1
ATOM 2564 N N . ASP B 1 143 ? -11.453 19.219 0.2 1 98.38 143 ASP B N 1
ATOM 2565 C CA . ASP B 1 143 ? -11.484 19.75 -1.158 1 98.38 143 ASP B CA 1
ATOM 2566 C C . ASP B 1 143 ? -11.797 18.656 -2.172 1 98.38 143 ASP B C 1
ATOM 2568 O O . ASP B 1 143 ? -12.461 18.906 -3.18 1 98.38 143 ASP B O 1
ATOM 2572 N N . HIS B 1 144 ? -11.289 17.484 -1.966 1 98.31 144 HIS B N 1
ATOM 2573 C CA . HIS B 1 144 ? -11.539 16.297 -2.781 1 98.31 144 HIS B CA 1
ATOM 2574 C C . HIS B 1 144 ? -11.797 15.07 -1.909 1 98.31 144 HIS B C 1
ATOM 2576 O O . HIS B 1 144 ? -11.211 14.945 -0.829 1 98.31 144 HIS B O 1
ATOM 2582 N N . VAL B 1 145 ? -12.711 14.281 -2.385 1 98.44 145 VAL B N 1
ATOM 2583 C CA . VAL B 1 145 ? -12.875 12.938 -1.83 1 98.44 145 VAL B CA 1
ATOM 2584 C C . VAL B 1 145 ? -12.461 11.898 -2.865 1 98.44 145 VAL B C 1
ATOM 2586 O O . VAL B 1 145 ? -13.055 11.805 -3.943 1 98.44 145 VAL B O 1
ATOM 2589 N N . LEU B 1 146 ? -11.414 11.18 -2.508 1 98.56 146 LEU B N 1
ATOM 2590 C CA . LEU B 1 146 ? -10.797 10.234 -3.424 1 98.56 146 LEU B CA 1
ATOM 2591 C C . LEU B 1 146 ? -11.086 8.797 -2.996 1 98.56 146 LEU B C 1
ATOM 2593 O O . LEU B 1 146 ? -11.281 8.523 -1.81 1 98.56 146 LEU B O 1
ATOM 2597 N N . GLU B 1 147 ? -11.094 7.953 -3.959 1 97.69 147 GLU B N 1
ATOM 2598 C CA . GLU B 1 147 ? -11.398 6.543 -3.73 1 97.69 147 GLU B CA 1
ATOM 2599 C C . GLU B 1 147 ? -10.453 5.641 -4.512 1 97.69 147 GLU B C 1
ATOM 2601 O O . GLU B 1 147 ? -10.148 5.906 -5.676 1 97.69 147 GLU B O 1
ATOM 2606 N N . ILE B 1 148 ? -9.891 4.688 -3.836 1 98.12 148 ILE B N 1
ATOM 2607 C CA . ILE B 1 148 ? -9.219 3.592 -4.52 1 98.12 148 ILE B CA 1
ATOM 2608 C C . ILE B 1 148 ? -10.234 2.553 -4.973 1 98.12 148 ILE B C 1
ATOM 2610 O O . ILE B 1 148 ? -10.844 1.867 -4.148 1 98.12 148 ILE B O 1
ATOM 2614 N N . PRO B 1 149 ? -10.438 2.477 -6.246 1 96.88 149 PRO B N 1
ATOM 2615 C CA . PRO B 1 149 ? -11.461 1.518 -6.684 1 96.88 149 PRO B CA 1
ATOM 2616 C C . PRO B 1 149 ? -11.164 0.091 -6.227 1 96.88 149 PRO B C 1
ATOM 2618 O O . PRO B 1 149 ? -10.023 -0.369 -6.328 1 96.88 149 PRO B O 1
ATOM 2621 N N . GLN B 1 150 ? -12.102 -0.573 -5.703 1 96.5 150 GLN B N 1
ATOM 2622 C CA . GLN B 1 150 ? -12.039 -1.969 -5.281 1 96.5 150 GLN B CA 1
ATOM 2623 C C . GLN B 1 150 ? -13.055 -2.816 -6.043 1 96.5 150 GLN B C 1
ATOM 2625 O O . GLN B 1 150 ? -14.219 -2.436 -6.168 1 96.5 150 GLN B O 1
ATOM 2630 N N . LEU B 1 151 ? -12.641 -3.969 -6.441 1 96.56 151 LEU B N 1
ATOM 2631 C CA . LEU B 1 151 ? -13.406 -4.699 -7.445 1 96.56 151 LEU B CA 1
ATOM 2632 C C . LEU B 1 151 ? -13.938 -6.008 -6.875 1 96.56 151 LEU B C 1
ATOM 2634 O O . LEU B 1 151 ? -14.727 -6.695 -7.523 1 96.56 151 LEU B O 1
ATOM 2638 N N . GLY B 1 152 ? -13.492 -6.328 -5.707 1 97.62 152 GLY B N 1
ATOM 2639 C CA . GLY B 1 152 ? -13.766 -7.664 -5.203 1 97.62 152 GLY B CA 1
ATOM 2640 C C . GLY B 1 152 ? -14.93 -7.707 -4.223 1 97.62 152 GLY B C 1
ATOM 2641 O O . GLY B 1 152 ? -15.969 -7.102 -4.465 1 97.62 152 GLY B O 1
ATOM 2642 N N . THR B 1 153 ? -14.75 -8.508 -3.129 1 98.25 153 THR B N 1
ATOM 2643 C CA . THR B 1 153 ? -15.859 -8.836 -2.236 1 98.25 153 THR B CA 1
ATOM 2644 C C . THR B 1 153 ? -15.812 -7.965 -0.982 1 98.25 153 THR B C 1
ATOM 2646 O O . THR B 1 153 ? -16.812 -7.832 -0.276 1 98.25 153 THR B O 1
ATOM 2649 N N . LYS B 1 154 ? -14.672 -7.426 -0.704 1 96.19 154 LYS B N 1
ATOM 2650 C CA . LYS B 1 154 ? -14.484 -6.75 0.578 1 96.19 154 LYS B CA 1
ATOM 2651 C C . LYS B 1 154 ? -14.766 -5.258 0.457 1 96.19 154 LYS B C 1
ATOM 2653 O O . LYS B 1 154 ? -14.75 -4.703 -0.645 1 96.19 154 LYS B O 1
ATOM 2658 N N . HIS B 1 155 ? -14.906 -4.605 1.541 1 93.5 155 HIS B N 1
ATOM 2659 C CA . HIS B 1 155 ? -15.438 -3.244 1.539 1 93.5 155 HIS B CA 1
ATOM 2660 C C . HIS B 1 155 ? -14.32 -2.217 1.673 1 93.5 155 HIS B C 1
ATOM 2662 O O . HIS B 1 155 ? -14.523 -1.029 1.417 1 93.5 155 HIS B O 1
ATOM 2668 N N . SER B 1 156 ? -13.234 -2.688 2.162 1 96.12 156 SER B N 1
ATOM 2669 C CA . SER B 1 156 ? -12.148 -1.729 2.318 1 96.12 156 SER B CA 1
ATOM 2670 C C . SER B 1 156 ? -10.789 -2.426 2.297 1 96.12 156 SER B C 1
ATOM 2672 O O . SER B 1 156 ? -10.703 -3.643 2.477 1 96.12 156 SER B O 1
ATOM 2674 N N . LEU B 1 157 ? -9.789 -1.631 2.033 1 97.56 157 LEU B N 1
ATOM 2675 C CA . LEU B 1 157 ? -8.391 -2.027 2.188 1 97.56 157 LEU B CA 1
ATOM 2676 C C . LEU B 1 157 ? -7.895 -1.739 3.6 1 97.56 157 LEU B C 1
ATOM 2678 O O . LEU B 1 157 ? -8.531 -0.993 4.348 1 97.56 157 LEU B O 1
ATOM 2682 N N . ASN B 1 158 ? -6.816 -2.459 3.967 1 97.38 158 ASN B N 1
ATOM 2683 C CA . ASN B 1 158 ? -6.094 -2.039 5.164 1 97.38 158 ASN B CA 1
ATOM 2684 C C . ASN B 1 158 ? -5.633 -0.587 5.059 1 97.38 158 ASN B C 1
ATOM 2686 O O . ASN B 1 158 ? -5.168 -0.154 4.004 1 97.38 158 ASN B O 1
ATOM 2690 N N . ILE B 1 159 ? -5.707 0.117 6.098 1 98 159 ILE B N 1
ATOM 2691 C CA . ILE B 1 159 ? -5.438 1.551 6.098 1 98 159 ILE B CA 1
ATOM 2692 C C . ILE B 1 159 ? -4 1.807 5.648 1 98 159 ILE B C 1
ATOM 2694 O O . ILE B 1 159 ? -3.742 2.721 4.863 1 98 159 ILE B O 1
ATOM 2698 N N . SER B 1 160 ? -3.033 1.054 6.184 1 98.25 160 SER B N 1
ATOM 2699 C CA . SER B 1 160 ? -1.638 1.279 5.824 1 98.25 160 SER B CA 1
ATOM 2700 C C . SER B 1 160 ? -1.399 1.003 4.344 1 98.25 160 SER B C 1
ATOM 2702 O O . SER B 1 160 ? -0.587 1.676 3.703 1 98.25 160 SER B O 1
ATOM 2704 N N . VAL B 1 161 ? -2.119 0.009 3.822 1 98.69 161 VAL B N 1
ATOM 2705 C CA . VAL B 1 161 ? -2.035 -0.311 2.402 1 98.69 161 VAL B CA 1
ATOM 2706 C C . VAL B 1 161 ? -2.623 0.832 1.578 1 98.69 161 VAL B C 1
ATOM 2708 O O . VAL B 1 161 ? -2.014 1.282 0.605 1 98.69 161 VAL B O 1
ATOM 2711 N N . SER B 1 162 ? -3.809 1.367 2.023 1 98.81 162 SER B N 1
ATOM 2712 C CA . SER B 1 162 ? -4.438 2.498 1.347 1 98.81 162 SER B CA 1
ATOM 2713 C C . SER B 1 162 ? -3.51 3.709 1.319 1 98.81 162 SER B C 1
ATOM 2715 O O . SER B 1 162 ? -3.379 4.375 0.291 1 98.81 162 SER B O 1
ATOM 2717 N N . MET B 1 163 ? -2.883 3.926 2.4 1 98.81 163 MET B N 1
ATOM 2718 C CA . MET B 1 163 ? -1.962 5.055 2.51 1 98.81 163 MET B CA 1
ATOM 2719 C C . MET B 1 163 ? -0.773 4.875 1.569 1 98.81 163 MET B C 1
ATOM 2721 O O . MET B 1 163 ? -0.385 5.812 0.871 1 98.81 163 MET B O 1
ATOM 2725 N N . GLY B 1 164 ? -0.213 3.674 1.56 1 98.88 164 GLY B N 1
ATOM 2726 C CA . GLY B 1 164 ? 0.889 3.395 0.652 1 98.88 164 GLY B CA 1
ATOM 2727 C C . GLY B 1 164 ? 0.527 3.605 -0.807 1 98.88 164 GLY B C 1
ATOM 2728 O O . GLY B 1 164 ? 1.284 4.227 -1.556 1 98.88 164 GLY B O 1
ATOM 2729 N N . ILE B 1 165 ? -0.656 3.105 -1.204 1 98.94 165 ILE B N 1
ATOM 2730 C CA . ILE B 1 165 ? -1.148 3.246 -2.57 1 98.94 165 ILE B CA 1
ATOM 2731 C C . ILE B 1 165 ? -1.323 4.727 -2.904 1 98.94 165 ILE B C 1
ATOM 2733 O O . ILE B 1 165 ? -0.862 5.191 -3.949 1 98.94 165 ILE B O 1
ATOM 2737 N N . ALA B 1 166 ? -1.932 5.465 -2.016 1 98.94 166 ALA B N 1
ATOM 2738 C CA . ALA B 1 166 ? -2.215 6.883 -2.24 1 98.94 166 ALA B CA 1
ATOM 2739 C C . ALA B 1 166 ? -0.925 7.684 -2.375 1 98.94 166 ALA B C 1
ATOM 2741 O O . ALA B 1 166 ? -0.761 8.453 -3.328 1 98.94 166 ALA B O 1
ATOM 2742 N N . ILE B 1 167 ? -0 7.48 -1.447 1 98.94 167 ILE B N 1
ATOM 2743 C CA . ILE B 1 167 ? 1.264 8.211 -1.459 1 98.94 167 ILE B CA 1
ATOM 2744 C C . ILE B 1 167 ? 2.023 7.902 -2.746 1 98.94 167 ILE B C 1
ATOM 2746 O O . ILE B 1 167 ? 2.502 8.812 -3.426 1 98.94 167 ILE B O 1
ATOM 2750 N N . TRP B 1 168 ? 2.111 6.672 -3.145 1 98.88 168 TRP B N 1
ATOM 2751 C CA . TRP B 1 168 ? 2.799 6.262 -4.363 1 98.88 168 TRP B CA 1
ATOM 2752 C C . TRP B 1 168 ? 2.188 6.938 -5.586 1 98.88 168 TRP B C 1
ATOM 2754 O O . TRP B 1 168 ? 2.906 7.492 -6.422 1 98.88 168 TRP B O 1
ATOM 2764 N N . ASP B 1 169 ? 0.849 6.859 -5.637 1 98.88 169 ASP B N 1
ATOM 2765 C CA . ASP B 1 169 ? 0.141 7.422 -6.781 1 98.88 169 ASP B CA 1
ATOM 2766 C C . ASP B 1 169 ? 0.435 8.914 -6.93 1 98.88 169 ASP B C 1
ATOM 2768 O O . ASP B 1 169 ? 0.761 9.383 -8.023 1 98.88 169 ASP B O 1
ATOM 2772 N N . PHE B 1 170 ? 0.402 9.648 -5.836 1 98.81 170 PHE B N 1
ATOM 2773 C CA . PHE B 1 170 ? 0.677 11.078 -5.855 1 98.81 170 PHE B CA 1
ATOM 2774 C C . PHE B 1 170 ? 2.129 11.352 -6.23 1 98.81 170 PHE B C 1
ATOM 2776 O O . PHE B 1 170 ? 2.41 12.211 -7.07 1 98.81 170 PHE B O 1
ATOM 2783 N N . VAL B 1 171 ? 3.049 10.594 -5.641 1 98.25 171 VAL B N 1
ATOM 2784 C CA . VAL B 1 171 ? 4.48 10.812 -5.844 1 98.25 171 VAL B CA 1
ATOM 2785 C C . VAL B 1 171 ? 4.832 10.586 -7.312 1 98.25 171 VAL B C 1
ATOM 2787 O O . VAL B 1 171 ? 5.602 11.352 -7.895 1 98.25 171 VAL B O 1
ATOM 2790 N N . VAL B 1 172 ? 4.242 9.57 -7.875 1 98 172 VAL B N 1
ATOM 2791 C CA . VAL B 1 172 ? 4.516 9.258 -9.273 1 98 172 VAL B CA 1
ATOM 2792 C C . VAL B 1 172 ? 3.912 10.336 -10.172 1 98 172 VAL B C 1
ATOM 2794 O O . VAL B 1 172 ? 4.59 10.875 -11.047 1 98 172 VAL B O 1
ATOM 2797 N N . LYS B 1 173 ? 2.68 10.719 -9.938 1 98.06 173 LYS B N 1
ATOM 2798 C CA . LYS B 1 173 ? 1.979 11.664 -10.797 1 98.06 173 LYS B CA 1
ATOM 2799 C C . LYS B 1 173 ? 2.582 13.062 -10.68 1 98.06 173 LYS B C 1
ATOM 2801 O O . LYS B 1 173 ? 2.598 13.82 -11.648 1 98.06 173 LYS B O 1
ATOM 2806 N N . MET B 1 174 ? 3.096 13.367 -9.547 1 97.56 174 MET B N 1
ATOM 2807 C CA . MET B 1 174 ? 3.695 14.68 -9.328 1 97.56 174 MET B CA 1
ATOM 2808 C C . MET B 1 174 ? 5.16 14.688 -9.758 1 97.56 174 MET B C 1
ATOM 2810 O O . MET B 1 174 ? 5.852 15.695 -9.594 1 97.56 174 MET B O 1
ATOM 2814 N N . LYS B 1 175 ? 5.723 13.562 -10.297 1 94.81 175 LYS B N 1
ATOM 2815 C CA . LYS B 1 175 ? 7.07 13.422 -10.836 1 94.81 175 LYS B CA 1
ATOM 2816 C C . LYS B 1 175 ? 8.125 13.789 -9.797 1 94.81 175 LYS B C 1
ATOM 2818 O O . LYS B 1 175 ? 9.039 14.562 -10.086 1 94.81 175 LYS B O 1
ATOM 2823 N N . LEU B 1 176 ? 7.934 13.141 -8.625 1 94.25 176 LEU B N 1
ATOM 2824 C CA . LEU B 1 176 ? 8.789 13.531 -7.508 1 94.25 176 LEU B CA 1
ATOM 2825 C C . LEU B 1 176 ? 9.93 12.531 -7.32 1 94.25 176 LEU B C 1
ATOM 2827 O O . LEU B 1 176 ? 10.742 12.672 -6.406 1 94.25 176 LEU B O 1
ATOM 2831 N N . LEU B 1 177 ? 9.914 11.516 -8.133 1 94.5 177 LEU B N 1
ATOM 2832 C CA . LEU B 1 177 ? 10.969 10.508 -8.062 1 94.5 177 LEU B CA 1
ATOM 2833 C C . LEU B 1 177 ? 12.07 10.812 -9.07 1 94.5 177 LEU B C 1
ATOM 2835 O O . LEU B 1 177 ? 11.797 11.242 -10.195 1 94.5 177 LEU B O 1
ATOM 2839 N N . GLN B 1 178 ? 13.227 10.695 -8.617 1 86.44 178 GLN B N 1
ATOM 2840 C CA . GLN B 1 178 ? 14.367 10.859 -9.516 1 86.44 178 GLN B CA 1
ATOM 2841 C C . GLN B 1 178 ? 14.781 9.523 -10.117 1 86.44 178 GLN B C 1
ATOM 2843 O O . GLN B 1 178 ? 14.633 8.469 -9.492 1 86.44 178 GLN B O 1
ATOM 2848 N N . PRO B 1 179 ? 15.273 9.602 -11.375 1 77.81 179 PRO B N 1
ATOM 2849 C CA . PRO B 1 179 ? 15.781 8.359 -11.969 1 77.81 179 PRO B CA 1
ATOM 2850 C C . PRO B 1 179 ? 17 7.809 -11.219 1 77.81 179 PRO B C 1
ATOM 2852 O O . PRO B 1 179 ? 17.656 8.539 -10.477 1 77.81 179 PRO B O 1
ATOM 2855 N N . ARG B 1 180 ? 17.219 6.543 -11.406 1 73.31 180 ARG B N 1
ATOM 2856 C CA . ARG B 1 180 ? 18.406 5.926 -10.828 1 73.31 180 ARG B CA 1
ATOM 2857 C C . ARG B 1 180 ? 19.672 6.543 -11.398 1 73.31 180 ARG B C 1
ATOM 2859 O O . ARG B 1 180 ? 19.75 6.812 -12.602 1 73.31 180 ARG B O 1
ATOM 2866 N N . PRO B 1 181 ? 20.625 6.895 -10.523 1 63.09 181 PRO B N 1
ATOM 2867 C CA . PRO B 1 181 ? 21.859 7.449 -11.078 1 63.09 181 PRO B CA 1
ATOM 2868 C C . PRO B 1 181 ? 22.547 6.488 -12.039 1 63.09 181 PRO B C 1
ATOM 2870 O O . PRO B 1 181 ? 22.422 5.27 -11.906 1 63.09 181 PRO B O 1
#

Sequence (362 aa):
MKKLSMEELNRLSVEEFKKTDKTPLAIVLDNVRSLNNVGSAFRTSDAFLIEKIC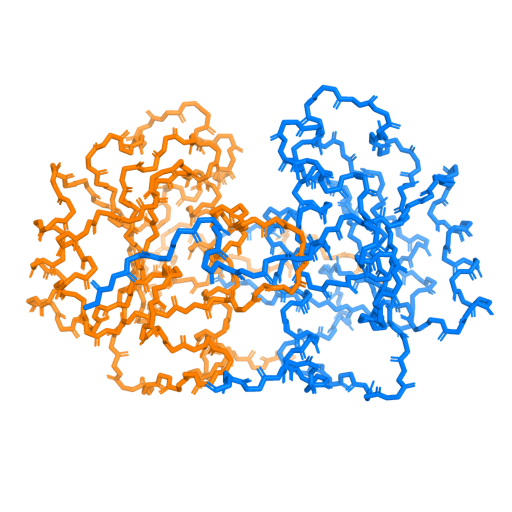LCGITGTPPHREIQKTALGATESVEWEYHDTTAGAIDQLRREGFVICSFEQVDQSVFLNEFHPEQEKKYALVFGNEVFGIDHEVILSSDHVLEIPQLGTKHSLNISVSMGIAIWDFVVKMKLLQPRPMKKLSMEELNRLSVEEFKKTDKTPLAIVLDNVRSLNNVGSAFRTSDAFLIEKICLCGITGTPPHREIQKTALGATESVEWEYHDTTAGAIDQLRREGFVICSFEQVDQSVFLNEFHPEQEKKYALVFGNEVFGIDHEVILSSDHVLEIPQLGTKHSLNISVSMGIAIWDFVVKMKLLQPRP

Solvent-accessible surface area (backbone atoms only — not comparable to full-atom values): 19268 Å² total; per-residue (Å²): 134,48,76,56,48,80,75,70,63,68,51,38,48,53,68,52,47,66,71,43,86,52,37,59,35,33,41,33,36,36,41,30,68,55,40,55,40,50,8,37,45,32,27,51,33,22,26,58,32,36,50,32,36,39,35,8,51,70,24,68,61,86,89,36,72,60,28,44,67,50,13,66,58,20,74,74,41,38,44,68,47,81,31,79,37,52,65,58,46,50,51,53,39,44,74,72,57,33,45,37,33,29,55,44,69,36,80,76,40,41,45,48,92,74,57,78,74,59,71,90,52,31,37,29,43,34,41,32,15,91,85,74,37,53,57,66,70,55,56,72,68,31,77,39,43,28,22,78,84,64,67,18,57,63,91,70,69,58,63,39,27,50,49,35,32,51,52,50,54,49,39,58,70,46,63,69,69,75,78,81,131,136,48,75,56,48,78,76,71,63,68,53,37,50,54,69,54,47,65,72,44,87,53,38,61,34,33,41,34,35,36,40,30,69,56,41,54,40,50,7,36,46,31,28,50,32,21,26,59,32,36,50,31,36,39,34,8,50,72,24,67,62,87,88,37,71,60,27,45,68,50,15,66,58,20,74,73,41,38,45,69,47,80,30,79,36,51,64,59,48,51,53,52,38,44,74,72,57,33,44,36,32,28,54,43,69,37,80,76,40,42,45,48,95,75,56,77,73,61,71,90,53,32,37,30,44,35,41,31,16,90,84,74,38,53,56,67,70,54,56,71,70,32,78,38,43,28,23,78,84,66,67,18,57,63,92,69,70,58,64,41,26,49,48,35,34,52,52,50,53,49,40,59,70,47,64,70,69,76,78,83,131

Nearest PDB structures (foldseek):
  2ha8-assembly1_B  TM=8.866E-01  e=1.492E-12  Homo sapiens
  1x7o-assembly1_B  TM=8.929E-01  e=3.470E-11  Streptomyces viridochromogenes
  1x7p-assembly1_B  TM=8.772E-01  e=3.262E-11  Streptomyces viridochromogenes
  3nk7-assembly1_A  TM=8.850E-01  e=4.175E-11  Streptomyces actuosus
  1x7p-assembly1_A  TM=8.600E-01  e=2.253E-11  Streptomyces viridochromogenes

pLDDT: mean 96.7, std 4.44, range [62.69, 99.0]

InterPro domains:
  IPR001537 tRNA/rRNA methyltransferase, SpoU type [PF00588] (25-167)
  IPR004441 RNA methyltransferase TrmH [PTHR46429] (13-173)
  IPR029026 tRNA (guanine-N1-)-methyltransferase, N-terminal [G3DSA:3.40.1280.10] (4-178)
  IPR029028 Alpha/beta knot methyltransferases [SSF75217] (10-173)

Foldseek 3Di:
DDDADPVRVPDDDLVRLQVDDADLEEEEEAQADDLLLLLLLLQLCSVRSHAAYEYEANRDDPPDPNSCVNNVCSSSRHHYDYYDHSVVVVVVVVVVFAQEEEEDDDPPAAELVRDADDLPGHYYYYWYYPPPIHDPVSVVVHNHYYYHDDDDDDDDDDRSVVSNVNSVSRCVRSVVDDDDD/DDDDDPVRVPDDDLVRLQVDDADLEEEEEAQAQDLLLLLLLLQLCSVRSHAAYEYEANRDDPPDPNSCVNVVCSSSRHHYDYYDHSVVVVVVVVVVFAQEEEEDDDPPAAELVPDADDLPGHYYYYWYYPPPIHDPVSVVVHPHYYYHDDDDDDDDDDRSVVSNVNSVSRCVRSVVDDDDD

Radius of gyration: 19.21 Å; Cα contacts (8 Å, |Δi|>4): 775; chains: 2; bounding box: 51×54×45 Å